Protein AF-A0A9D8U4T4-F1 (afdb_monomer_lite)

pLDDT: mean 85.14, std 16.94, range [37.44, 98.75]

Secondary structure (DSSP, 8-state):
--------------------------BPPPEEETTTEEEEEEE------SS-TTTT-SSS--EEEEEEEEEE-TT-EEE-SS--TT--B-EEEETTEEPPB-PPPPEEEEETTEEEEEEESEEEEEEEEE---EEEEEEEEEEEESSSEEEEEEEEEEEE------SS---HHHHHHHTTSPB-S--S--SEEEEEEEEESSTTS-EEEEEEEESSPP-S-EEEEE--TTEEE---EEEE-TTSSEEEEEEEEEESSTT---TT-EEEEEEE-SSS-EEEEEEEPPP-

Sequence (288 aa):
MRHFVQSIFVAAALFLPSAGSSAQESQTAWQDHQGMLETRIIAASSNVSAGFPGQLGEADQGAMLLAWEATLKDGWKTYWRSPGEAGLPVRVFLDGEQLDILYPFPERFELFGLETYGYSKQVTIPFEVPSKAGRYTFNADFMVCKDICVPFNAAYDISVDPELSGTIVTDTRIKNALDTVPQRFEAGNVDLTVTSVSFAGKPGHQNLIVEATADMPLSKSDLLAELDTTTQFHSPKMRILPDGRSVRYVLPVMSTQKNLDLAGKRVRLTLADGRGNAIDRFFDLPSR

Structure (mmCIF, N/CA/C/O backbone):
data_AF-A0A9D8U4T4-F1
#
_entry.id   AF-A0A9D8U4T4-F1
#
loop_
_atom_site.group_PDB
_atom_site.id
_atom_site.type_symbol
_atom_site.label_atom_id
_atom_site.label_alt_id
_atom_site.label_comp_id
_atom_site.label_asym_id
_atom_site.label_entity_id
_atom_site.label_seq_id
_atom_site.pdbx_PDB_ins_code
_atom_site.Cartn_x
_atom_site.Cartn_y
_atom_site.Cartn_z
_atom_site.occupancy
_atom_site.B_iso_or_equiv
_atom_site.auth_seq_id
_atom_site.auth_comp_id
_atom_site.auth_asym_id
_atom_site.auth_atom_id
_atom_site.pdbx_PDB_model_num
ATOM 1 N N . MET A 1 1 ? 17.570 -19.008 -90.577 1.00 45.66 1 MET A N 1
ATOM 2 C CA . MET A 1 1 ? 18.329 -18.131 -89.659 1.00 45.66 1 MET A CA 1
ATOM 3 C C . MET A 1 1 ? 17.558 -16.837 -89.452 1.00 45.66 1 MET A C 1
ATOM 5 O O . MET A 1 1 ? 17.577 -15.974 -90.316 1.00 45.66 1 MET A O 1
ATOM 9 N N . ARG A 1 2 ? 16.821 -16.724 -88.347 1.00 41.88 2 ARG A N 1
ATOM 10 C CA . ARG A 1 2 ? 16.270 -15.455 -87.859 1.00 41.88 2 ARG A CA 1
ATOM 11 C C . ARG A 1 2 ? 16.165 -15.596 -86.345 1.00 41.88 2 ARG A C 1
ATOM 13 O O . ARG A 1 2 ? 15.399 -16.416 -85.854 1.00 41.88 2 ARG A O 1
ATOM 20 N N . HIS A 1 3 ? 17.076 -14.920 -85.657 1.00 39.16 3 HIS A N 1
ATOM 21 C CA . HIS A 1 3 ? 17.313 -15.041 -84.226 1.00 39.16 3 HIS A CA 1
ATOM 22 C C . HIS A 1 3 ? 16.165 -14.411 -83.432 1.00 39.16 3 HIS A C 1
ATOM 24 O O . HIS A 1 3 ? 15.767 -13.278 -83.697 1.00 39.16 3 HIS A O 1
ATOM 30 N N . PHE A 1 4 ? 15.649 -15.167 -82.466 1.00 45.75 4 PHE A N 1
ATOM 31 C CA . PHE A 1 4 ? 14.727 -14.719 -81.428 1.00 45.75 4 PHE A CA 1
ATOM 32 C C . PHE A 1 4 ? 15.578 -14.053 -80.336 1.00 45.75 4 PHE A C 1
ATOM 34 O O . PHE A 1 4 ? 16.383 -14.730 -79.698 1.00 45.75 4 PHE A O 1
ATOM 41 N N . VAL A 1 5 ? 15.468 -12.736 -80.155 1.00 45.47 5 VAL A N 1
ATOM 42 C CA . VAL A 1 5 ? 16.101 -12.034 -79.027 1.00 45.47 5 VAL A CA 1
ATOM 43 C C . VAL A 1 5 ? 15.028 -11.845 -77.966 1.00 45.47 5 VAL A C 1
ATOM 45 O O . VAL A 1 5 ? 14.121 -11.032 -78.116 1.00 45.47 5 VAL A O 1
ATOM 48 N N . GLN A 1 6 ? 15.099 -12.665 -76.923 1.00 43.41 6 GLN A N 1
ATOM 49 C CA . GLN A 1 6 ? 14.207 -12.619 -75.775 1.00 43.41 6 GLN A CA 1
ATOM 50 C C . GLN A 1 6 ? 14.835 -11.670 -74.748 1.00 43.41 6 GLN A C 1
ATOM 52 O O . GLN A 1 6 ? 15.816 -12.012 -74.091 1.00 43.41 6 GLN A O 1
ATOM 57 N N . SER A 1 7 ? 14.324 -10.442 -74.666 1.00 44.84 7 SER A N 1
ATOM 58 C CA . SER A 1 7 ? 14.779 -9.448 -73.691 1.00 44.84 7 SER A CA 1
ATOM 59 C C . SER A 1 7 ? 14.373 -9.880 -72.282 1.00 44.84 7 SER A C 1
ATOM 61 O O . SER A 1 7 ? 13.196 -9.849 -71.928 1.00 44.84 7 SER A O 1
ATOM 63 N N . ILE A 1 8 ? 15.351 -10.291 -71.478 1.00 46.50 8 ILE A N 1
ATOM 64 C CA . ILE A 1 8 ? 15.191 -10.558 -70.047 1.00 46.50 8 ILE A CA 1
ATOM 65 C C . ILE A 1 8 ? 15.215 -9.208 -69.321 1.00 46.50 8 ILE A C 1
ATOM 67 O O . ILE A 1 8 ? 16.258 -8.562 -69.236 1.00 46.50 8 ILE A O 1
ATOM 71 N N . PHE A 1 9 ? 14.068 -8.771 -68.800 1.00 43.75 9 PHE A N 1
ATOM 72 C CA . PHE A 1 9 ? 14.000 -7.671 -67.838 1.00 43.75 9 PHE A CA 1
ATOM 73 C C . PHE A 1 9 ? 14.384 -8.208 -66.454 1.00 43.75 9 PHE A C 1
ATOM 75 O O . PHE A 1 9 ? 13.610 -8.921 -65.819 1.00 43.75 9 PHE A O 1
ATOM 82 N N . VAL A 1 10 ? 15.586 -7.873 -65.980 1.00 45.72 10 VAL A N 1
ATOM 83 C CA . VAL A 1 10 ? 15.976 -8.072 -64.579 1.00 45.72 10 VAL A CA 1
ATOM 84 C C . VAL A 1 10 ? 15.385 -6.916 -63.774 1.00 45.72 10 VAL A C 1
ATOM 86 O O . VAL A 1 10 ? 15.881 -5.793 -63.831 1.00 45.72 10 VAL A O 1
ATOM 89 N N . ALA A 1 11 ? 14.297 -7.174 -63.050 1.00 47.91 11 ALA A N 1
ATOM 90 C CA . ALA A 1 11 ? 13.768 -6.235 -62.070 1.00 47.91 11 ALA A CA 1
ATOM 91 C C . ALA A 1 11 ? 14.691 -6.238 -60.842 1.00 47.91 11 ALA A C 1
ATOM 93 O O . ALA A 1 11 ? 14.682 -7.176 -60.047 1.00 47.91 11 ALA A O 1
ATOM 94 N N . ALA A 1 12 ? 15.519 -5.202 -60.703 1.00 47.12 12 ALA A N 1
ATOM 95 C CA . ALA A 1 12 ? 16.285 -4.965 -59.488 1.00 47.12 12 ALA A CA 1
ATOM 96 C C . ALA A 1 12 ? 15.312 -4.569 -58.365 1.00 47.12 12 ALA A C 1
ATOM 98 O O . ALA A 1 12 ? 14.818 -3.442 -58.326 1.00 47.12 12 ALA A O 1
ATOM 99 N N . ALA A 1 13 ? 15.003 -5.510 -57.472 1.00 51.34 13 ALA A N 1
ATOM 100 C CA . ALA A 1 13 ? 14.276 -5.225 -56.245 1.00 51.34 13 ALA A CA 1
ATOM 101 C C . ALA A 1 13 ? 15.175 -4.373 -55.338 1.00 51.34 13 ALA A C 1
ATOM 103 O O . ALA A 1 13 ? 16.093 -4.877 -54.692 1.00 51.34 13 ALA A O 1
ATOM 104 N N . LEU A 1 14 ? 14.934 -3.062 -55.331 1.00 47.69 14 LEU A N 1
ATOM 105 C CA . LEU A 1 14 ? 15.498 -2.144 -54.350 1.00 47.69 14 LEU A CA 1
ATOM 106 C C . LEU A 1 14 ? 14.928 -2.522 -52.978 1.00 47.69 14 LEU A C 1
ATOM 108 O O . LEU A 1 14 ? 13.808 -2.149 -52.636 1.00 47.69 14 LEU A O 1
ATOM 112 N N . PHE A 1 15 ? 15.698 -3.283 -52.201 1.00 49.69 15 PHE A N 1
ATOM 113 C CA . PHE A 1 15 ? 15.485 -3.402 -50.764 1.00 49.69 15 PHE A CA 1
ATOM 114 C C . PHE A 1 15 ? 15.759 -2.032 -50.146 1.00 49.69 15 PHE A C 1
ATOM 116 O O . PHE A 1 15 ? 16.901 -1.674 -49.866 1.00 49.69 15 PHE A O 1
ATOM 123 N N . LEU A 1 16 ? 14.701 -1.240 -49.978 1.00 47.66 16 LEU A N 1
ATOM 124 C CA . LEU A 1 16 ? 14.725 -0.103 -49.072 1.00 47.66 16 LEU A CA 1
ATOM 125 C C . LEU A 1 16 ? 14.909 -0.678 -47.663 1.00 47.66 16 LEU A C 1
ATOM 127 O O . LEU A 1 16 ? 14.044 -1.442 -47.226 1.00 47.66 16 LEU A O 1
ATOM 131 N N . PRO A 1 17 ? 16.005 -0.368 -46.947 1.00 43.44 17 PRO A N 1
ATOM 132 C CA . PRO A 1 17 ? 16.058 -0.661 -45.530 1.00 43.44 17 PRO A CA 1
ATOM 133 C C . PRO A 1 17 ? 14.908 0.120 -44.902 1.00 43.44 17 PRO A C 1
ATOM 135 O O . PRO A 1 17 ? 14.879 1.350 -44.940 1.00 43.44 17 PRO A O 1
ATOM 138 N N . SER A 1 18 ? 13.915 -0.600 -44.388 1.00 47.75 18 SER A N 1
ATOM 139 C CA . SER A 1 18 ? 12.919 -0.026 -43.502 1.00 47.75 18 SER A CA 1
ATOM 140 C C . SER A 1 18 ? 13.692 0.575 -42.339 1.00 47.75 18 SER A C 1
ATOM 142 O O . SER A 1 18 ? 14.219 -0.162 -41.504 1.00 47.75 18 SER A O 1
ATOM 144 N N . ALA A 1 19 ? 13.823 1.902 -42.331 1.00 45.78 19 ALA A N 1
ATOM 145 C CA . ALA A 1 19 ? 14.236 2.638 -41.156 1.00 45.78 19 ALA A CA 1
ATOM 146 C C . ALA A 1 19 ? 13.260 2.221 -40.058 1.00 45.78 19 ALA A C 1
ATOM 148 O O . ALA A 1 19 ? 12.080 2.574 -40.100 1.00 45.78 19 ALA A O 1
ATOM 149 N N . GLY A 1 20 ? 13.726 1.360 -39.153 1.00 38.44 20 GLY A N 1
ATOM 150 C CA . GLY A 1 20 ? 12.988 1.032 -37.952 1.00 38.44 20 GLY A CA 1
ATOM 151 C C . GLY A 1 20 ? 12.716 2.356 -37.271 1.00 38.44 20 GLY A C 1
ATOM 152 O O . GLY A 1 20 ? 13.651 3.061 -36.901 1.00 38.44 20 GLY A O 1
ATOM 153 N N . SER A 1 21 ? 11.443 2.730 -37.198 1.00 37.44 21 SER A N 1
ATOM 154 C CA . SER A 1 21 ? 11.008 3.830 -36.360 1.00 37.44 21 SER A CA 1
ATOM 155 C C . SER A 1 21 ? 11.495 3.475 -34.959 1.00 37.44 21 SER A C 1
ATOM 157 O O . SER A 1 21 ? 10.951 2.560 -34.345 1.00 37.44 21 SER A O 1
ATOM 159 N N . SER A 1 22 ? 12.571 4.108 -34.491 1.00 41.03 22 SER A N 1
ATOM 160 C CA . SER A 1 22 ? 13.024 3.980 -33.113 1.00 41.03 22 SER A CA 1
ATOM 161 C C . SER A 1 22 ? 11.986 4.693 -32.260 1.00 41.03 22 SER A C 1
ATOM 163 O O . SER A 1 22 ? 12.128 5.870 -31.934 1.00 41.03 22 SER A O 1
ATOM 165 N N . ALA A 1 23 ? 10.874 4.014 -31.991 1.00 44.19 23 ALA A N 1
ATOM 166 C CA . ALA A 1 23 ? 10.000 4.403 -30.910 1.00 44.19 23 ALA A CA 1
ATOM 167 C C . ALA A 1 23 ? 10.881 4.410 -29.656 1.00 44.19 23 ALA A C 1
ATOM 169 O O . ALA A 1 23 ? 11.471 3.385 -29.320 1.00 44.19 23 ALA A O 1
ATOM 170 N N . GLN A 1 24 ? 11.043 5.583 -29.039 1.00 52.19 24 GLN A N 1
ATOM 171 C CA . GLN A 1 24 ? 11.617 5.728 -27.704 1.00 52.19 24 GLN A CA 1
ATOM 172 C C . GLN A 1 24 ? 10.937 4.691 -26.803 1.00 52.19 24 GLN A C 1
ATOM 174 O O . GLN A 1 24 ? 9.743 4.801 -26.524 1.00 52.19 24 GLN A O 1
ATOM 179 N N . GLU A 1 25 ? 11.657 3.641 -26.404 1.00 59.94 25 GLU A N 1
ATOM 180 C CA . GLU A 1 25 ? 11.115 2.622 -25.509 1.00 59.94 25 GLU A CA 1
ATOM 181 C C . GLU A 1 25 ? 11.073 3.198 -24.091 1.00 59.94 25 GLU A C 1
ATOM 183 O O . GLU A 1 25 ? 11.921 2.918 -23.252 1.00 59.94 25 GLU A O 1
ATOM 188 N N . SER A 1 26 ? 10.041 3.994 -23.797 1.00 83.12 26 SER A N 1
ATOM 189 C CA . SER A 1 26 ? 9.691 4.419 -22.436 1.00 83.12 26 SER A CA 1
ATOM 190 C C . SER A 1 26 ? 9.133 3.265 -21.590 1.00 83.12 26 SER A C 1
ATOM 192 O O . SER A 1 26 ? 8.434 3.477 -20.604 1.00 83.12 26 SER A O 1
ATOM 194 N N . GLN A 1 27 ? 9.385 2.020 -21.988 1.00 91.94 27 GLN A N 1
ATOM 195 C CA . GLN A 1 27 ? 8.957 0.818 -21.296 1.00 91.94 27 GLN A CA 1
ATOM 196 C C . GLN A 1 27 ? 9.820 -0.371 -21.705 1.00 91.94 27 GLN A C 1
ATOM 198 O O . GLN A 1 27 ? 10.255 -0.459 -22.850 1.00 91.94 27 GLN A O 1
ATOM 203 N N . THR A 1 28 ? 9.997 -1.326 -20.801 1.00 95.62 28 THR A N 1
ATOM 204 C CA . THR A 1 28 ? 10.625 -2.608 -21.128 1.00 95.62 28 THR A CA 1
ATOM 205 C C . THR A 1 28 ? 9.626 -3.558 -21.787 1.00 95.62 28 THR A C 1
ATOM 207 O O . THR A 1 28 ? 8.404 -3.391 -21.679 1.00 95.62 28 THR A O 1
ATOM 210 N N . ALA A 1 29 ? 10.139 -4.608 -22.432 1.00 96.31 29 ALA A N 1
ATOM 211 C CA . ALA A 1 29 ? 9.318 -5.755 -22.804 1.00 96.31 29 ALA A CA 1
ATOM 212 C C . ALA A 1 29 ? 8.688 -6.400 -21.556 1.00 96.31 29 ALA A C 1
ATOM 214 O O . ALA A 1 29 ? 9.229 -6.301 -20.449 1.00 96.31 29 ALA A O 1
ATOM 215 N N . TRP A 1 30 ? 7.550 -7.066 -21.751 1.00 97.94 30 TRP A N 1
ATOM 216 C CA . TRP A 1 30 ? 6.946 -7.904 -20.721 1.00 97.94 30 TRP A CA 1
ATOM 217 C C . TRP A 1 30 ? 7.840 -9.110 -20.421 1.00 97.94 30 TRP A C 1
ATOM 219 O O . TRP A 1 30 ? 8.360 -9.749 -21.337 1.00 97.94 30 TRP A O 1
ATOM 229 N N . GLN A 1 31 ? 7.991 -9.427 -19.140 1.00 98.56 31 GLN A N 1
ATOM 230 C CA . GLN A 1 31 ? 8.634 -10.640 -18.651 1.00 98.56 31 GLN A CA 1
ATOM 231 C C . GLN A 1 31 ? 7.565 -11.552 -18.050 1.00 98.56 31 GLN A C 1
ATOM 233 O O . GLN A 1 31 ? 6.855 -11.126 -17.141 1.00 98.56 31 GLN A O 1
ATOM 238 N N . ASP A 1 32 ? 7.445 -12.780 -18.557 1.00 98.50 32 ASP A N 1
ATOM 239 C CA . ASP A 1 32 ? 6.548 -13.798 -18.000 1.00 98.50 32 ASP A CA 1
ATOM 240 C C . ASP A 1 32 ? 7.200 -14.500 -16.806 1.00 98.50 32 ASP A C 1
ATOM 242 O O . ASP A 1 32 ? 8.339 -14.966 -16.878 1.00 98.50 32 ASP A O 1
ATOM 246 N N . HIS A 1 33 ? 6.443 -14.618 -15.719 1.00 98.19 33 HIS A N 1
ATOM 247 C CA . HIS A 1 33 ? 6.865 -15.292 -14.496 1.00 98.19 33 HIS A CA 1
ATOM 248 C C . HIS A 1 33 ? 6.070 -16.581 -14.336 1.00 98.19 33 HIS A C 1
ATOM 250 O O . HIS A 1 33 ? 5.120 -16.669 -13.553 1.00 98.19 33 HIS A O 1
ATOM 256 N N . GLN A 1 34 ? 6.46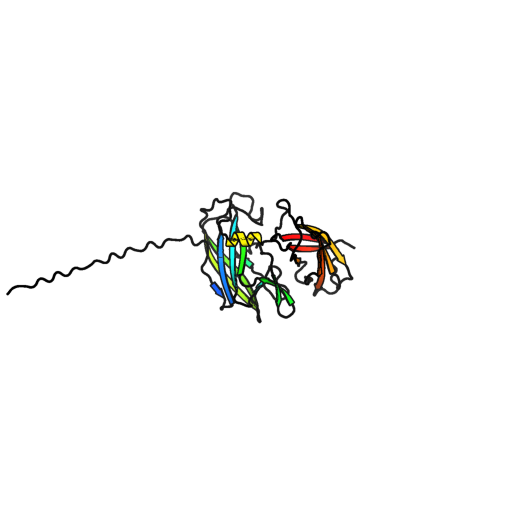3 -17.585 -15.124 1.00 97.38 34 GLN A N 1
ATOM 257 C CA . GLN A 1 34 ? 5.910 -18.944 -15.101 1.00 97.38 34 GLN A CA 1
ATOM 258 C C . GLN A 1 34 ? 4.389 -18.986 -15.338 1.00 97.38 34 GLN A C 1
ATOM 260 O O . GLN A 1 34 ? 3.673 -19.788 -14.734 1.00 97.38 34 GLN A O 1
ATOM 265 N N . GLY A 1 35 ? 3.872 -18.098 -16.189 1.00 96.94 35 GLY A N 1
ATOM 266 C CA . GLY A 1 35 ? 2.446 -17.988 -16.484 1.00 96.94 35 GLY A CA 1
ATOM 267 C C . GLY A 1 35 ? 1.572 -17.526 -15.313 1.00 96.94 35 GLY A C 1
ATOM 268 O O . GLY A 1 35 ? 0.352 -17.650 -15.405 1.00 96.94 35 GLY A O 1
ATOM 269 N N . MET A 1 36 ? 2.143 -17.021 -14.212 1.00 98.19 36 MET A N 1
ATOM 270 C CA . MET A 1 36 ? 1.383 -16.513 -13.056 1.00 98.19 36 MET A CA 1
ATOM 271 C C . MET A 1 36 ? 1.049 -15.026 -13.217 1.00 98.19 36 MET A C 1
ATOM 273 O O . MET A 1 36 ? -0.062 -14.583 -12.914 1.00 98.19 36 MET A O 1
ATOM 277 N N . LEU A 1 37 ? 2.017 -14.268 -13.725 1.00 98.50 37 LEU A N 1
ATOM 278 C CA . LEU A 1 37 ? 1.919 -12.855 -14.055 1.00 98.50 37 LEU A CA 1
ATOM 279 C C . LEU A 1 37 ? 2.972 -12.477 -15.095 1.00 98.50 37 LEU A C 1
ATOM 281 O O . LEU A 1 37 ? 3.988 -13.156 -15.238 1.00 98.50 37 LEU A O 1
ATOM 285 N N . GLU A 1 38 ? 2.750 -11.343 -15.740 1.00 98.75 38 GLU A N 1
ATOM 286 C CA . GLU A 1 38 ? 3.716 -10.676 -16.601 1.00 98.75 38 GLU A CA 1
ATOM 287 C C . GLU A 1 38 ? 4.043 -9.306 -16.005 1.00 98.75 38 GLU A C 1
ATOM 289 O O . GLU A 1 38 ? 3.143 -8.624 -15.506 1.00 98.75 38 GLU A O 1
ATOM 294 N N . THR A 1 39 ? 5.311 -8.895 -16.046 1.00 98.75 39 THR A N 1
ATOM 295 C CA . THR A 1 39 ? 5.765 -7.611 -15.484 1.00 98.75 39 THR A CA 1
ATOM 296 C C . THR A 1 39 ? 6.630 -6.810 -16.452 1.00 98.75 39 THR A C 1
ATOM 298 O O . THR A 1 39 ? 7.261 -7.369 -17.350 1.00 98.75 39 THR A O 1
ATOM 301 N N . ARG A 1 40 ? 6.696 -5.492 -16.260 1.00 98.25 40 ARG A N 1
ATOM 302 C CA . ARG A 1 40 ? 7.637 -4.600 -16.952 1.00 98.25 40 ARG A CA 1
ATOM 303 C C . ARG A 1 40 ? 7.864 -3.314 -16.165 1.00 98.25 40 ARG A C 1
ATOM 305 O O . ARG A 1 40 ? 7.100 -3.000 -15.253 1.00 98.25 40 ARG A O 1
ATOM 312 N N . ILE A 1 41 ? 8.871 -2.543 -16.565 1.00 97.19 41 ILE A N 1
ATOM 313 C CA . ILE A 1 41 ? 9.015 -1.147 -16.141 1.00 97.19 41 ILE A CA 1
ATOM 314 C C . ILE A 1 41 ? 8.461 -0.235 -17.231 1.00 97.19 41 ILE A C 1
ATOM 316 O O . ILE A 1 41 ? 8.709 -0.460 -18.414 1.00 97.19 41 ILE A O 1
ATOM 320 N N . ILE A 1 42 ? 7.715 0.789 -16.827 1.00 94.25 42 ILE A N 1
ATOM 321 C CA . ILE A 1 42 ? 7.252 1.886 -17.683 1.00 94.25 42 ILE A CA 1
ATOM 322 C C . ILE A 1 42 ? 7.774 3.211 -17.117 1.00 94.25 42 ILE A C 1
ATOM 324 O O . ILE A 1 42 ? 7.905 3.349 -15.903 1.00 94.25 42 ILE A O 1
ATOM 328 N N . ALA A 1 43 ? 8.080 4.176 -17.975 1.00 90.69 43 ALA A N 1
ATOM 329 C CA . ALA A 1 43 ? 8.592 5.492 -17.618 1.00 90.69 43 ALA A CA 1
ATOM 330 C C . ALA A 1 43 ? 7.661 6.586 -18.149 1.00 90.69 43 ALA A C 1
ATOM 332 O O . ALA A 1 43 ? 7.212 6.537 -19.296 1.00 90.69 43 ALA A O 1
ATOM 333 N N . ALA A 1 44 ? 7.386 7.583 -17.310 1.00 85.62 44 ALA A N 1
ATOM 334 C CA . ALA A 1 44 ? 6.690 8.799 -17.691 1.00 85.62 44 ALA A CA 1
ATOM 335 C C . ALA A 1 44 ? 7.676 9.948 -17.884 1.00 85.62 44 ALA A C 1
ATOM 337 O O . ALA A 1 44 ? 8.681 10.087 -17.189 1.00 85.62 44 ALA A O 1
ATOM 338 N N . SER A 1 45 ? 7.302 10.840 -18.788 1.00 71.44 45 SER A N 1
ATOM 339 C CA . SER A 1 45 ? 7.911 12.150 -18.929 1.00 71.44 45 SER A CA 1
ATOM 340 C C . SER A 1 45 ? 7.458 13.064 -17.802 1.00 71.44 45 SER A C 1
ATOM 342 O O . SER A 1 45 ? 6.326 13.537 -17.832 1.00 71.44 45 SER A O 1
ATOM 344 N N . SER A 1 46 ? 8.303 13.331 -16.811 1.00 68.75 46 SER A N 1
ATOM 345 C CA . SER A 1 46 ? 8.011 14.342 -15.793 1.00 68.75 46 SER A CA 1
ATOM 346 C C . SER A 1 46 ? 9.279 14.805 -15.094 1.00 68.75 46 SER A C 1
ATOM 348 O O . SER A 1 46 ? 10.163 13.992 -14.860 1.00 68.75 46 SER A O 1
ATOM 350 N N . ASN A 1 47 ? 9.295 16.068 -14.668 1.00 65.94 47 ASN A N 1
ATOM 351 C CA . ASN A 1 47 ? 10.209 16.581 -13.638 1.00 65.94 47 ASN A CA 1
ATOM 352 C C . ASN A 1 47 ? 9.484 16.818 -12.296 1.00 65.94 47 ASN A C 1
ATOM 354 O O . ASN A 1 47 ? 9.875 17.682 -11.512 1.00 65.94 47 ASN A O 1
ATOM 358 N N . VAL A 1 48 ? 8.382 16.102 -12.057 1.00 67.25 48 VAL A N 1
ATOM 359 C CA . VAL A 1 48 ? 7.499 16.292 -10.899 1.00 67.25 48 VAL A CA 1
ATOM 360 C C . VAL A 1 48 ? 7.733 15.176 -9.893 1.00 67.25 48 VAL A C 1
ATOM 362 O O . VAL A 1 48 ? 7.599 14.006 -10.236 1.00 67.25 48 VAL A O 1
ATOM 365 N N . SER A 1 49 ? 8.015 15.545 -8.643 1.00 72.12 49 SER A N 1
ATOM 366 C CA . SER A 1 49 ? 7.891 14.616 -7.519 1.00 72.12 49 SER A CA 1
ATOM 367 C C . SER A 1 49 ? 6.419 14.528 -7.115 1.00 72.12 49 SER A C 1
ATOM 369 O O . SER A 1 49 ? 5.776 15.552 -6.871 1.00 72.12 49 SER A O 1
ATOM 371 N N . ALA A 1 50 ? 5.870 13.317 -7.097 1.00 68.69 50 ALA A N 1
ATOM 372 C CA . ALA A 1 50 ? 4.465 13.028 -6.827 1.00 68.69 50 ALA A CA 1
ATOM 373 C C . ALA A 1 50 ? 4.222 12.478 -5.414 1.00 68.69 50 ALA A C 1
ATOM 375 O O . ALA A 1 50 ? 3.074 12.402 -4.977 1.00 68.69 50 ALA A O 1
ATOM 376 N N . GLY A 1 51 ? 5.268 12.112 -4.672 1.00 63.16 51 GLY A N 1
ATOM 377 C CA . GLY A 1 51 ? 5.078 11.637 -3.300 1.00 63.16 51 GLY A CA 1
ATOM 378 C C . GLY A 1 51 ? 6.316 11.588 -2.419 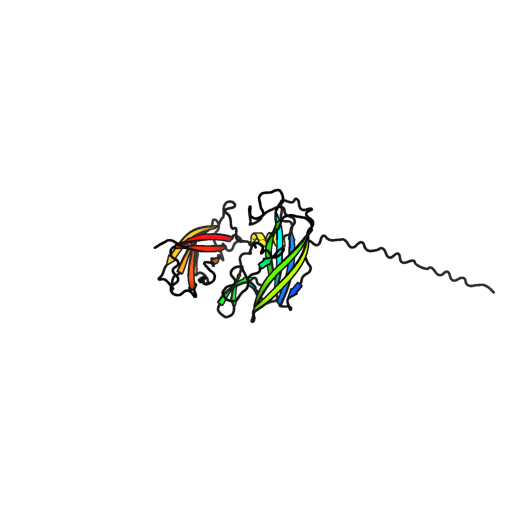1.00 63.16 51 GLY A C 1
ATOM 379 O O . GLY A 1 51 ? 6.208 11.097 -1.293 1.00 63.16 51 GLY A O 1
ATOM 380 N N . PHE A 1 52 ? 7.449 12.128 -2.879 1.00 64.94 52 PHE A N 1
ATOM 381 C CA . PHE A 1 52 ? 8.688 12.206 -2.103 1.00 64.94 52 PHE A CA 1
ATOM 382 C C . PHE A 1 52 ? 9.343 13.600 -2.149 1.00 64.94 52 PHE A C 1
ATOM 384 O O . PHE A 1 52 ? 10.516 13.716 -2.523 1.00 64.94 52 PHE A O 1
ATOM 391 N N . PRO A 1 53 ? 8.632 14.684 -1.761 1.00 60.25 53 PRO A N 1
ATOM 392 C CA . PRO A 1 53 ? 9.201 16.027 -1.802 1.00 60.25 53 PRO A CA 1
ATOM 393 C C . PRO A 1 53 ? 10.509 16.090 -1.001 1.00 60.25 53 PRO A C 1
ATOM 395 O O . PRO A 1 53 ? 10.536 15.743 0.179 1.00 60.25 53 PRO A O 1
ATOM 398 N N . GLY A 1 54 ? 11.595 16.520 -1.646 1.00 54.84 54 GLY A N 1
ATOM 399 C CA . GLY A 1 54 ? 12.903 16.715 -1.010 1.00 54.84 54 GLY A CA 1
ATOM 400 C C . GLY A 1 54 ? 13.731 15.448 -0.755 1.00 54.84 54 GLY A C 1
ATOM 401 O O . GLY A 1 54 ? 14.868 15.571 -0.309 1.00 54.84 54 GLY A O 1
ATOM 402 N N . GLN A 1 55 ? 13.230 14.243 -1.058 1.00 53.72 55 GLN A N 1
ATOM 403 C CA . GLN A 1 55 ? 13.974 13.000 -0.802 1.00 53.72 55 GLN A CA 1
ATOM 404 C C . GLN A 1 55 ? 15.077 12.724 -1.835 1.00 53.72 55 GLN A C 1
ATOM 406 O O . GLN A 1 55 ? 16.097 12.126 -1.508 1.00 53.72 55 GLN A O 1
ATOM 411 N N . LEU A 1 56 ? 14.906 13.217 -3.064 1.00 54.81 56 LEU A N 1
ATOM 412 C CA . LEU A 1 56 ? 15.905 13.124 -4.135 1.00 54.81 56 LEU A CA 1
ATOM 413 C C . LEU A 1 56 ? 16.907 14.302 -4.138 1.00 54.81 56 LEU A C 1
ATOM 415 O O . LEU A 1 56 ? 17.680 14.449 -5.080 1.00 54.81 56 LEU A O 1
ATOM 419 N N . GLY A 1 57 ? 16.937 15.097 -3.057 1.00 42.12 57 GLY A N 1
ATOM 420 C CA . GLY A 1 57 ? 17.851 16.226 -2.856 1.00 42.12 57 GLY A CA 1
ATOM 421 C C . GLY A 1 57 ? 17.361 17.548 -3.461 1.00 42.12 57 GLY A C 1
ATOM 422 O O . GLY A 1 57 ? 16.828 17.600 -4.565 1.00 42.12 57 GLY A O 1
ATOM 423 N N . GLU A 1 58 ? 17.558 18.649 -2.734 1.00 44.72 58 GLU A N 1
ATOM 424 C CA . GLU A 1 58 ? 17.449 20.014 -3.267 1.00 44.72 58 GLU A CA 1
ATOM 425 C C . GLU A 1 58 ? 18.675 20.323 -4.146 1.00 44.72 58 GLU A C 1
ATOM 427 O O . GLU A 1 58 ? 19.654 20.871 -3.649 1.00 44.72 58 GLU A O 1
ATOM 432 N N . ALA A 1 59 ? 18.673 19.964 -5.434 1.00 42.41 59 ALA A N 1
ATOM 433 C CA . ALA A 1 59 ? 19.619 20.535 -6.407 1.00 42.41 59 ALA A CA 1
ATOM 434 C C . ALA A 1 59 ? 19.229 20.214 -7.862 1.00 42.41 59 ALA A C 1
ATOM 436 O O . ALA A 1 59 ? 19.527 19.128 -8.343 1.00 42.41 59 ALA A O 1
ATOM 437 N N . ASP A 1 60 ? 18.629 21.180 -8.568 1.00 49.88 60 ASP A N 1
ATOM 438 C CA . ASP A 1 60 ? 18.610 21.363 -10.040 1.00 49.88 60 ASP A CA 1
ATOM 439 C C . ASP A 1 60 ? 18.145 20.226 -10.986 1.00 49.88 60 ASP A C 1
ATOM 441 O O . ASP A 1 60 ? 17.902 20.492 -12.163 1.00 49.88 60 ASP A O 1
ATOM 445 N N . GLN A 1 61 ? 17.979 18.983 -10.533 1.00 59.25 61 GLN A N 1
ATOM 446 C CA . GLN A 1 61 ? 17.630 17.824 -11.357 1.00 59.25 61 GLN A CA 1
ATOM 447 C C . GLN A 1 61 ? 16.287 17.289 -10.867 1.00 59.25 61 GLN A C 1
ATOM 449 O O . GLN A 1 61 ? 16.189 16.786 -9.754 1.00 59.25 61 GLN A O 1
ATOM 454 N N . GLY A 1 62 ? 15.224 17.471 -11.653 1.00 70.06 62 GLY A N 1
ATOM 455 C CA . GLY A 1 62 ? 13.872 17.042 -11.278 1.00 70.06 62 GLY A CA 1
ATOM 456 C C . GLY A 1 62 ? 13.766 15.541 -10.967 1.00 70.06 62 GLY A C 1
ATOM 457 O O . GLY A 1 62 ? 14.717 14.775 -11.122 1.00 70.06 62 GLY A O 1
ATOM 458 N N . ALA A 1 63 ? 12.580 15.096 -10.560 1.00 80.00 63 ALA A N 1
ATOM 459 C CA . ALA A 1 63 ? 12.285 13.676 -10.376 1.00 80.00 63 ALA A CA 1
ATOM 460 C C . ALA A 1 63 ? 11.584 13.112 -11.613 1.00 80.00 63 ALA A C 1
ATOM 462 O O . ALA A 1 63 ? 10.644 13.725 -12.122 1.00 80.00 63 ALA A O 1
ATOM 463 N N . MET A 1 64 ? 12.019 11.935 -12.059 1.00 84.56 64 MET A N 1
ATOM 464 C CA . MET A 1 64 ? 11.368 11.174 -13.117 1.00 84.56 64 MET A CA 1
ATOM 465 C C . MET A 1 64 ? 10.528 10.054 -12.516 1.00 84.56 64 MET A C 1
ATOM 467 O O . MET A 1 64 ? 10.997 9.307 -11.656 1.00 84.56 64 MET A O 1
ATOM 471 N N . LEU A 1 65 ? 9.289 9.930 -12.992 1.00 88.81 65 LEU A N 1
ATOM 472 C CA . LEU A 1 65 ? 8.361 8.899 -12.549 1.00 88.81 65 LEU A CA 1
ATOM 473 C C . LEU A 1 65 ? 8.471 7.661 -13.432 1.00 88.81 65 LEU A C 1
ATOM 475 O O . LEU A 1 65 ? 8.319 7.728 -14.652 1.00 88.81 65 LEU A O 1
ATOM 479 N N . LEU A 1 66 ? 8.673 6.517 -12.795 1.00 93.56 66 LEU A N 1
ATOM 480 C CA . LEU A 1 66 ? 8.563 5.204 -13.412 1.00 93.56 66 LEU A CA 1
ATOM 481 C C . LEU A 1 66 ? 7.548 4.379 -12.632 1.00 93.56 66 LEU A C 1
ATOM 483 O O . LEU A 1 66 ? 7.096 4.772 -11.557 1.00 93.56 66 LEU A O 1
ATOM 487 N N . ALA A 1 67 ? 7.177 3.224 -13.167 1.00 96.38 67 ALA A N 1
ATOM 488 C CA . ALA A 1 67 ? 6.379 2.264 -12.435 1.00 96.38 67 ALA A CA 1
ATOM 489 C C . ALA A 1 67 ? 6.743 0.828 -12.783 1.00 96.38 67 ALA A C 1
ATOM 491 O O . ALA A 1 67 ? 7.080 0.508 -13.925 1.00 96.38 67 ALA A O 1
ATOM 492 N N . TRP A 1 68 ? 6.601 -0.038 -11.784 1.00 98.44 68 TRP A N 1
ATOM 493 C CA . TRP A 1 68 ? 6.526 -1.477 -11.977 1.00 98.44 68 TRP A CA 1
ATOM 494 C C . TRP A 1 68 ? 5.082 -1.826 -12.331 1.00 98.44 68 TRP A C 1
ATOM 496 O O . TRP A 1 68 ? 4.173 -1.631 -11.523 1.00 98.44 68 TRP A O 1
ATOM 506 N N . GLU A 1 69 ? 4.862 -2.274 -13.563 1.00 98.56 69 GLU A N 1
ATOM 507 C CA . GLU A 1 69 ? 3.550 -2.685 -14.055 1.00 98.56 69 GLU A CA 1
ATOM 508 C C . GLU A 1 69 ? 3.474 -4.209 -14.074 1.00 98.56 69 GLU A C 1
ATOM 510 O O . GLU A 1 69 ? 4.380 -4.874 -14.578 1.00 98.56 69 GLU A O 1
ATOM 515 N N . ALA A 1 70 ? 2.378 -4.755 -13.556 1.00 98.69 70 ALA A N 1
ATOM 516 C CA . ALA A 1 70 ? 2.115 -6.183 -13.529 1.00 98.69 70 ALA A CA 1
ATOM 517 C C . ALA A 1 70 ? 0.700 -6.501 -14.006 1.00 98.69 70 ALA A C 1
ATOM 519 O O . ALA A 1 70 ? -0.259 -5.830 -13.625 1.00 98.69 70 ALA A O 1
ATOM 520 N N . THR A 1 71 ? 0.569 -7.574 -14.784 1.00 98.62 71 THR A N 1
ATOM 521 C CA . THR A 1 71 ? -0.712 -8.200 -15.130 1.00 98.62 71 THR A CA 1
ATOM 522 C C . THR A 1 71 ? -0.720 -9.631 -14.611 1.00 98.62 71 THR A C 1
ATOM 524 O O . THR A 1 71 ? 0.174 -10.415 -14.909 1.00 98.62 71 THR A O 1
ATOM 527 N N . LEU A 1 72 ? -1.699 -9.971 -13.779 1.00 98.50 72 LEU A N 1
ATOM 528 C CA . LEU A 1 72 ? -1.777 -11.238 -13.059 1.00 98.50 72 LEU A CA 1
ATOM 529 C C . LEU A 1 72 ? -2.857 -12.121 -13.682 1.00 98.50 72 LEU A C 1
ATOM 531 O O . LEU A 1 72 ? -3.955 -11.643 -13.979 1.00 98.50 72 LEU A O 1
ATOM 535 N N . LYS A 1 73 ? -2.580 -13.420 -13.840 1.00 98.31 73 LYS A N 1
ATOM 536 C CA . LYS A 1 73 ? -3.609 -14.382 -14.258 1.00 98.31 73 LYS A CA 1
ATOM 537 C C . LYS A 1 73 ? -4.669 -14.558 -13.168 1.00 98.31 73 LYS A C 1
ATOM 539 O O . LYS A 1 73 ? -4.428 -14.328 -11.983 1.00 98.31 73 LYS A O 1
ATOM 544 N N . ASP A 1 74 ? -5.843 -15.039 -13.568 1.00 96.75 74 ASP A N 1
ATOM 545 C CA . ASP A 1 74 ? -6.989 -15.196 -12.674 1.00 96.75 74 ASP A CA 1
ATOM 546 C C . ASP A 1 74 ? -6.670 -16.008 -11.405 1.00 96.75 74 ASP A C 1
ATOM 548 O O . ASP A 1 74 ? -6.158 -17.133 -11.432 1.00 96.75 74 ASP A O 1
ATOM 552 N N . GLY A 1 75 ? -7.022 -15.419 -10.261 1.00 95.12 75 GLY A N 1
ATOM 553 C CA . GLY A 1 75 ? -6.827 -15.987 -8.927 1.00 95.12 75 GLY A CA 1
ATOM 554 C C . GLY A 1 75 ? -5.481 -15.653 -8.279 1.00 95.12 75 GLY A C 1
ATOM 555 O O . GLY A 1 75 ? -5.417 -15.660 -7.045 1.00 95.12 75 GLY A O 1
ATOM 556 N N . TRP A 1 76 ? -4.455 -15.313 -9.067 1.00 97.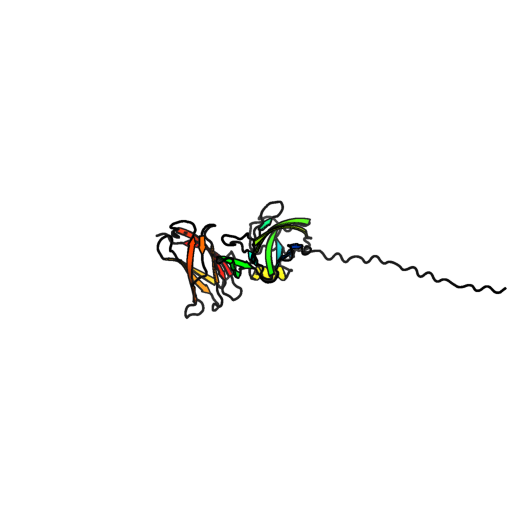06 76 TRP A N 1
ATOM 557 C CA . TRP A 1 76 ? -3.146 -14.898 -8.562 1.00 97.06 76 TRP A CA 1
ATOM 558 C C . TRP A 1 76 ? -3.161 -13.464 -8.039 1.00 97.06 76 TRP A C 1
ATOM 560 O O . TRP A 1 76 ? -3.885 -12.600 -8.539 1.00 97.06 76 TRP A O 1
ATOM 570 N N . LYS A 1 77 ? -2.358 -13.231 -7.001 1.00 96.56 77 LYS A N 1
ATOM 571 C CA . LYS A 1 77 ? -2.259 -11.956 -6.289 1.00 96.56 77 LYS A CA 1
ATOM 572 C C . LYS A 1 77 ? -0.805 -11.626 -6.003 1.00 96.56 77 LYS A C 1
ATOM 574 O O . LYS A 1 77 ? -0.037 -12.530 -5.699 1.00 96.56 77 LYS A O 1
ATOM 579 N N . THR A 1 78 ? -0.451 -10.349 -6.050 1.00 97.06 78 THR A N 1
ATOM 580 C CA . THR A 1 78 ? 0.821 -9.832 -5.518 1.00 97.06 78 THR A CA 1
ATOM 581 C C . THR A 1 78 ? 0.535 -8.930 -4.324 1.00 97.06 78 THR A C 1
ATOM 583 O O . THR A 1 78 ? -0.615 -8.551 -4.099 1.00 97.06 78 THR A O 1
ATOM 586 N N . TYR A 1 79 ? 1.551 -8.606 -3.534 1.00 95.81 79 TYR A N 1
ATOM 587 C CA . TYR A 1 79 ? 1.351 -8.017 -2.216 1.00 95.81 79 TYR A CA 1
ATOM 588 C C . TYR A 1 79 ? 1.538 -6.502 -2.165 1.00 95.81 79 TYR A C 1
ATOM 590 O O . TYR A 1 79 ? 2.371 -5.910 -2.856 1.00 95.81 79 TYR A O 1
ATOM 598 N N . TRP A 1 80 ? 0.780 -5.889 -1.261 1.00 95.88 80 TRP A N 1
ATOM 599 C CA . TRP A 1 80 ? 0.987 -4.525 -0.797 1.00 95.88 80 TRP A CA 1
ATOM 600 C C . TRP A 1 80 ? 2.171 -4.454 0.174 1.00 95.88 80 TRP A C 1
ATOM 602 O O . TRP A 1 80 ? 2.665 -5.481 0.637 1.00 95.88 80 TRP A O 1
ATOM 612 N N . ARG A 1 81 ? 2.606 -3.238 0.527 1.00 93.69 81 ARG A N 1
ATOM 613 C CA . ARG A 1 81 ? 3.782 -2.980 1.383 1.00 93.69 81 ARG A CA 1
ATOM 614 C C . ARG A 1 81 ? 3.763 -3.710 2.731 1.00 93.69 81 ARG A C 1
ATOM 616 O O . ARG A 1 81 ? 4.823 -4.074 3.233 1.00 93.69 81 ARG A O 1
ATOM 623 N N . SER A 1 82 ? 2.567 -3.923 3.280 1.00 90.88 82 SER A N 1
ATOM 624 C CA . SER A 1 82 ? 2.309 -4.751 4.456 1.00 90.88 82 SER A CA 1
ATOM 625 C C . SER A 1 82 ? 1.611 -6.034 4.010 1.00 90.88 82 SER A C 1
ATOM 627 O O . SER A 1 82 ? 0.383 -6.082 3.976 1.00 90.88 82 SER A O 1
ATOM 629 N N . PRO A 1 83 ? 2.369 -7.075 3.630 1.00 85.88 83 PRO A N 1
ATOM 630 C CA . PRO A 1 83 ? 1.822 -8.255 2.963 1.00 85.88 83 PRO A CA 1
ATOM 631 C C . PRO A 1 83 ? 1.089 -9.232 3.905 1.00 85.88 83 PRO A C 1
ATOM 633 O O . PRO A 1 83 ? 0.568 -10.255 3.457 1.00 85.88 83 PRO A O 1
ATOM 636 N N . GLY A 1 84 ? 1.063 -8.956 5.212 1.00 81.00 84 GLY A N 1
ATOM 637 C CA . GLY A 1 84 ? 0.706 -9.941 6.235 1.00 81.00 84 GLY A CA 1
ATOM 638 C C . GLY A 1 84 ? 1.862 -10.905 6.530 1.00 81.00 84 GLY A C 1
ATOM 639 O O . GLY A 1 84 ? 2.999 -10.670 6.132 1.00 81.00 84 GLY A O 1
ATOM 640 N N . GLU A 1 85 ? 1.580 -11.989 7.254 1.00 75.81 85 GLU A N 1
ATOM 641 C CA . GLU A 1 85 ? 2.609 -12.891 7.805 1.00 75.81 85 GLU A CA 1
ATOM 642 C C . GLU A 1 85 ? 3.435 -13.640 6.746 1.00 75.81 85 GLU A C 1
ATOM 644 O O . GLU A 1 85 ? 4.616 -13.900 6.956 1.00 75.81 85 GLU A O 1
ATOM 649 N N . ALA A 1 86 ? 2.821 -13.989 5.613 1.00 73.25 86 ALA A N 1
ATOM 650 C CA . ALA A 1 86 ? 3.381 -14.957 4.667 1.00 73.25 86 ALA A CA 1
ATOM 651 C C . ALA A 1 86 ? 3.808 -14.370 3.311 1.00 73.25 86 ALA A C 1
ATOM 653 O O . ALA A 1 86 ? 4.271 -15.118 2.452 1.00 73.25 86 ALA A O 1
ATOM 654 N N . GLY A 1 87 ? 3.625 -13.069 3.079 1.00 84.56 87 GLY A N 1
ATOM 655 C CA . GLY A 1 87 ? 3.901 -12.468 1.774 1.00 84.56 87 GLY A CA 1
ATOM 656 C C . GLY A 1 87 ? 5.185 -11.642 1.725 1.00 84.56 87 GLY A C 1
ATOM 657 O O . GLY A 1 87 ? 5.769 -11.280 2.745 1.00 84.56 87 GLY A O 1
ATOM 658 N N . LEU A 1 88 ? 5.603 -11.305 0.506 1.00 91.75 88 LEU A N 1
ATOM 659 C CA . LEU A 1 88 ? 6.713 -10.394 0.225 1.00 91.75 88 LEU A CA 1
ATOM 660 C C . LEU A 1 88 ? 6.178 -9.244 -0.640 1.00 91.75 88 LEU A C 1
ATOM 662 O O . LEU A 1 88 ? 5.623 -9.520 -1.709 1.00 91.75 88 LEU A O 1
ATOM 666 N N . PRO A 1 89 ? 6.322 -7.978 -0.208 1.00 95.12 89 PRO A N 1
ATOM 667 C CA . PRO A 1 89 ? 5.846 -6.844 -0.983 1.00 95.12 89 PRO A CA 1
ATOM 668 C C . PRO A 1 89 ? 6.709 -6.648 -2.230 1.00 95.12 89 PRO A C 1
ATOM 670 O O . PRO A 1 89 ? 7.854 -7.096 -2.278 1.00 95.12 89 PRO A O 1
ATOM 673 N N . VAL A 1 90 ? 6.182 -5.912 -3.206 1.00 96.75 90 VAL A N 1
ATOM 674 C CA . VAL A 1 90 ? 6.964 -5.476 -4.369 1.00 96.75 90 VAL A CA 1
ATOM 675 C C . VAL A 1 90 ? 8.021 -4.466 -3.925 1.00 96.75 90 VAL A C 1
ATOM 677 O O . VAL A 1 90 ? 7.688 -3.375 -3.481 1.00 96.75 90 VAL A O 1
ATOM 680 N N . ARG A 1 91 ? 9.301 -4.798 -4.061 1.00 97.50 91 ARG A N 1
ATOM 681 C CA . ARG A 1 91 ? 10.427 -3.890 -3.806 1.00 97.50 91 ARG A CA 1
ATOM 682 C C . ARG A 1 91 ? 11.191 -3.689 -5.095 1.00 97.50 91 ARG A C 1
ATOM 684 O O . ARG A 1 91 ? 11.428 -4.654 -5.808 1.00 97.50 91 ARG A O 1
ATOM 691 N N . VAL A 1 92 ? 11.580 -2.454 -5.374 1.00 98.00 92 VAL A N 1
ATOM 692 C CA . VAL A 1 92 ? 12.361 -2.086 -6.554 1.00 98.00 92 VAL A CA 1
ATOM 693 C C . VAL A 1 92 ? 13.681 -1.513 -6.070 1.00 98.00 92 VAL A C 1
ATOM 695 O O . VAL A 1 92 ? 13.711 -0.749 -5.108 1.00 98.00 92 VAL A O 1
ATOM 698 N N . PHE A 1 93 ? 14.760 -1.900 -6.730 1.00 97.50 93 PHE A N 1
ATOM 699 C CA . PHE A 1 93 ? 16.118 -1.512 -6.401 1.00 97.50 93 PHE A CA 1
ATOM 700 C C . PHE A 1 93 ? 16.786 -0.899 -7.625 1.00 97.50 93 PHE A C 1
ATOM 702 O O . PHE A 1 93 ? 16.650 -1.432 -8.729 1.00 97.50 93 PHE A O 1
ATOM 709 N N . LEU A 1 94 ? 17.546 0.170 -7.415 1.00 95.06 94 LEU A N 1
ATOM 710 C CA . LEU A 1 94 ? 18.435 0.775 -8.401 1.00 95.06 94 LEU A CA 1
ATOM 711 C C . LEU A 1 94 ? 19.853 0.731 -7.835 1.00 95.06 94 LEU A C 1
ATOM 713 O O . LEU A 1 94 ? 20.070 1.145 -6.704 1.00 95.06 94 LEU A O 1
ATOM 717 N N . ASP A 1 95 ? 20.798 0.166 -8.586 1.00 91.25 95 ASP A N 1
ATOM 718 C CA . ASP A 1 95 ? 22.203 0.034 -8.164 1.00 91.25 95 ASP A CA 1
ATOM 719 C C . ASP A 1 95 ? 22.396 -0.648 -6.787 1.00 91.25 95 ASP A C 1
ATOM 721 O O . ASP A 1 95 ? 23.376 -0.424 -6.081 1.00 91.25 95 ASP A O 1
ATOM 725 N N . GLY A 1 96 ? 21.457 -1.527 -6.412 1.00 91.69 96 GLY A N 1
ATOM 726 C CA . GLY A 1 96 ? 21.443 -2.247 -5.132 1.00 91.69 96 GLY A CA 1
ATOM 727 C C . GLY A 1 96 ? 20.761 -1.499 -3.981 1.00 91.69 96 GLY A C 1
ATOM 728 O O . GLY A 1 96 ? 20.528 -2.097 -2.931 1.00 91.69 96 GLY A O 1
ATOM 729 N N . GLU A 1 97 ? 20.382 -0.236 -4.174 1.00 94.06 97 GLU A N 1
ATOM 730 C CA . GLU A 1 97 ? 19.638 0.555 -3.195 1.00 94.06 97 GLU A CA 1
ATOM 731 C C . GLU A 1 97 ? 18.133 0.402 -3.413 1.00 94.06 97 GLU A C 1
ATOM 733 O O . GLU A 1 97 ? 17.638 0.511 -4.535 1.00 94.06 97 GLU A O 1
ATOM 738 N N . GLN A 1 98 ? 17.389 0.127 -2.338 1.00 94.81 98 GLN A N 1
ATOM 739 C CA . GLN A 1 98 ? 15.935 0.016 -2.418 1.00 94.81 98 GLN A CA 1
ATOM 740 C C . GLN A 1 98 ? 15.325 1.403 -2.623 1.00 94.81 98 GLN A C 1
ATOM 742 O O . GLN A 1 98 ? 15.539 2.301 -1.813 1.00 94.81 98 GLN A O 1
ATOM 747 N N . LEU A 1 99 ? 14.524 1.547 -3.673 1.00 93.62 99 LEU A N 1
ATOM 748 C CA . LEU A 1 99 ? 13.770 2.761 -3.942 1.00 93.62 99 LEU A CA 1
ATOM 749 C C . LEU A 1 99 ? 12.542 2.846 -3.041 1.00 93.62 99 LEU A C 1
ATOM 751 O O . LEU A 1 99 ? 11.924 1.835 -2.680 1.00 93.62 99 LEU A O 1
ATOM 755 N N . ASP A 1 100 ? 12.136 4.075 -2.743 1.00 90.62 100 ASP A N 1
ATOM 756 C CA . ASP A 1 100 ? 10.831 4.309 -2.160 1.00 90.62 100 ASP A CA 1
ATOM 757 C C . ASP A 1 100 ? 9.724 4.169 -3.198 1.00 90.62 100 ASP A C 1
ATOM 759 O O . ASP A 1 100 ? 9.813 4.618 -4.342 1.00 90.62 100 ASP A O 1
ATOM 763 N N . ILE A 1 101 ? 8.641 3.533 -2.760 1.00 91.88 101 ILE A N 1
ATOM 764 C CA . ILE A 1 101 ? 7.537 3.146 -3.625 1.00 91.88 101 ILE A CA 1
ATOM 765 C C . ILE A 1 101 ? 6.252 3.863 -3.212 1.00 91.88 101 ILE A C 1
ATOM 767 O O . ILE A 1 101 ? 5.878 3.945 -2.030 1.00 91.88 101 ILE A O 1
ATOM 771 N N . LEU A 1 102 ? 5.542 4.357 -4.220 1.00 93.50 102 LEU A N 1
ATOM 772 C CA . LEU A 1 102 ? 4.213 4.936 -4.118 1.00 93.50 102 LEU A CA 1
ATOM 773 C C . LEU A 1 102 ? 3.188 3.826 -4.324 1.00 93.50 102 LEU A C 1
ATOM 775 O O . LEU A 1 102 ? 2.664 3.636 -5.410 1.00 93.50 102 LEU A O 1
ATOM 779 N N . TYR A 1 103 ? 2.929 3.042 -3.280 1.00 95.81 103 TYR A N 1
ATOM 780 C CA . TYR A 1 103 ? 1.939 1.971 -3.359 1.00 95.81 103 TYR A CA 1
ATOM 781 C C . TYR A 1 103 ? 0.525 2.541 -3.552 1.00 95.81 103 TYR A C 1
ATOM 783 O O . TYR A 1 103 ? 0.083 3.300 -2.681 1.00 95.81 103 TYR A O 1
ATOM 791 N N . PRO A 1 104 ? -0.204 2.133 -4.607 1.00 95.75 104 PRO A N 1
ATOM 792 C CA . PRO A 1 104 ? -1.652 2.290 -4.665 1.00 95.75 104 PRO A CA 1
ATOM 793 C C . PRO A 1 104 ? -2.358 1.735 -3.422 1.00 95.75 104 PRO A C 1
ATOM 795 O O . PRO A 1 104 ? -1.838 0.854 -2.726 1.00 95.75 104 PRO A O 1
ATOM 798 N N . PHE A 1 105 ? -3.560 2.235 -3.139 1.00 95.00 105 PHE A N 1
ATOM 799 C CA . PHE A 1 105 ? -4.417 1.649 -2.112 1.00 95.00 105 PHE A CA 1
ATOM 800 C C . PHE A 1 105 ? -4.760 0.196 -2.505 1.00 95.00 105 PHE A C 1
ATOM 802 O O . PHE A 1 105 ? -5.193 -0.036 -3.637 1.00 95.00 105 PHE A O 1
ATOM 809 N N . PRO A 1 106 ? -4.542 -0.794 -1.623 1.00 95.50 106 PRO A N 1
ATOM 810 C CA . PRO A 1 106 ? -4.671 -2.201 -1.980 1.00 95.50 106 PRO A CA 1
ATOM 811 C C . PRO A 1 106 ? -6.105 -2.713 -1.829 1.00 95.50 106 PRO A C 1
ATOM 813 O O . PRO A 1 106 ? -6.964 -2.099 -1.198 1.00 95.50 106 PRO A O 1
ATOM 816 N N . GLU A 1 107 ? -6.332 -3.912 -2.347 1.00 93.00 107 GLU A N 1
ATOM 817 C CA . GLU A 1 107 ? -7.499 -4.729 -2.035 1.00 93.00 107 GLU A CA 1
ATOM 818 C C . GLU A 1 107 ? -7.222 -5.624 -0.813 1.00 93.00 107 GLU A C 1
ATOM 820 O O . GLU A 1 107 ? -6.081 -6.035 -0.568 1.00 93.00 107 GLU A O 1
ATOM 825 N N . ARG A 1 108 ? -8.280 -5.973 -0.070 1.00 89.88 108 ARG A N 1
ATOM 826 C CA . ARG A 1 108 ? -8.232 -7.019 0.962 1.00 89.88 108 ARG A CA 1
ATOM 827 C C . ARG A 1 108 ? -8.527 -8.379 0.354 1.00 89.88 108 ARG A C 1
ATOM 829 O O . ARG A 1 108 ? -9.507 -8.540 -0.374 1.00 89.88 108 ARG A O 1
ATOM 836 N N . PHE A 1 109 ? -7.744 -9.376 0.736 1.00 88.69 109 PHE A N 1
ATOM 837 C CA . PHE A 1 109 ? -7.981 -10.766 0.374 1.00 88.69 109 PHE A CA 1
ATOM 838 C C . PHE A 1 109 ? -7.778 -11.681 1.571 1.00 88.69 109 PHE A C 1
ATOM 840 O O . PHE A 1 109 ? -7.113 -11.323 2.535 1.00 88.69 109 PHE A O 1
ATOM 847 N N . GLU A 1 110 ? -8.306 -12.894 1.470 1.00 86.44 110 GLU A N 1
ATOM 848 C CA . GLU A 1 110 ? -7.964 -13.982 2.377 1.00 86.44 110 GLU A CA 1
ATOM 849 C C . GLU A 1 110 ? -7.069 -14.979 1.633 1.00 86.44 110 GLU A C 1
ATOM 851 O O . GLU A 1 110 ? -7.415 -15.439 0.540 1.00 86.44 110 GLU A O 1
ATOM 856 N N . LEU A 1 111 ? -5.909 -15.293 2.209 1.00 84.44 111 LEU A N 1
ATOM 857 C CA . LEU A 1 111 ? -5.006 -16.347 1.752 1.00 84.44 111 LEU A CA 1
ATOM 858 C C . LEU A 1 111 ? -4.695 -17.257 2.940 1.00 84.44 111 LEU A C 1
ATOM 860 O O . LEU A 1 111 ? -4.227 -16.792 3.973 1.00 84.44 111 LEU A O 1
ATOM 864 N N . PHE A 1 112 ? -4.971 -18.556 2.804 1.00 85.50 112 PHE A N 1
ATOM 865 C CA . PHE A 1 112 ? -4.769 -19.554 3.867 1.00 85.50 112 PHE A CA 1
ATOM 866 C C . PHE A 1 112 ? -5.464 -19.215 5.202 1.00 85.50 112 PHE A C 1
ATOM 868 O O . PHE A 1 112 ? -4.945 -19.524 6.272 1.00 85.50 112 PHE A O 1
ATOM 875 N N . GLY A 1 113 ? -6.637 -18.574 5.152 1.00 83.25 113 GLY A N 1
ATOM 876 C CA . GLY A 1 113 ? -7.366 -18.134 6.349 1.00 83.25 113 GLY A CA 1
ATOM 877 C C . GLY A 1 113 ? -6.781 -16.890 7.026 1.00 83.25 113 GLY A C 1
ATOM 878 O O . GLY A 1 113 ? -7.225 -16.525 8.113 1.00 83.25 113 GLY A O 1
ATOM 879 N N . LEU A 1 114 ? -5.788 -16.248 6.404 1.00 81.56 114 LEU A N 1
ATOM 880 C CA . LEU A 1 114 ? -5.171 -15.012 6.870 1.00 81.56 114 LEU A CA 1
ATOM 881 C C . LEU A 1 114 ? -5.599 -13.852 5.974 1.00 81.56 114 LEU A C 1
ATOM 883 O O . LEU A 1 114 ? -5.553 -13.945 4.745 1.00 81.56 114 LEU A O 1
ATOM 887 N N . GLU A 1 115 ? -5.989 -12.745 6.597 1.00 85.12 115 GLU A N 1
ATOM 888 C CA . GLU A 1 115 ? -6.255 -11.506 5.878 1.00 85.12 115 GLU A CA 1
ATOM 889 C C . GLU A 1 115 ? -4.934 -10.915 5.366 1.00 85.12 115 GLU A C 1
ATOM 891 O O . GLU A 1 115 ? -3.953 -10.792 6.099 1.00 85.12 115 GLU A O 1
ATOM 896 N N . THR A 1 116 ? -4.905 -10.563 4.087 1.00 86.44 116 THR A N 1
ATOM 897 C CA . THR A 1 116 ? -3.748 -9.988 3.405 1.00 86.44 116 THR A CA 1
ATOM 898 C C . THR A 1 116 ? -4.178 -8.811 2.540 1.00 86.44 116 THR A C 1
ATOM 900 O O . THR A 1 116 ? -5.346 -8.676 2.162 1.00 86.44 116 THR A O 1
ATOM 903 N N . TYR A 1 117 ? -3.210 -7.969 2.199 1.00 91.69 117 TYR A N 1
ATOM 904 C CA . TYR A 1 117 ? -3.403 -6.782 1.383 1.00 91.69 117 TYR A CA 1
ATOM 905 C C . TYR A 1 117 ? -2.559 -6.891 0.127 1.00 91.69 117 TYR A C 1
ATOM 907 O O . TYR A 1 117 ? -1.368 -7.215 0.184 1.00 91.69 117 TYR A O 1
ATOM 915 N N . GLY A 1 118 ? -3.157 -6.596 -1.017 1.00 95.06 118 GLY A N 1
ATOM 916 C CA . GLY A 1 118 ? -2.433 -6.701 -2.269 1.00 95.06 118 GLY A CA 1
ATOM 917 C C . GLY A 1 118 ? -3.230 -6.273 -3.474 1.00 95.06 118 GLY A C 1
ATOM 918 O O . GLY A 1 118 ? -4.133 -5.444 -3.387 1.00 95.06 118 GLY A O 1
ATOM 919 N N . TYR A 1 119 ? -2.895 -6.887 -4.600 1.00 97.12 119 TYR A N 1
ATOM 920 C CA . TYR A 1 119 ? -3.474 -6.562 -5.891 1.00 97.12 119 TYR A CA 1
ATOM 921 C C . TYR A 1 119 ? -3.760 -7.826 -6.689 1.00 97.12 119 TYR A C 1
ATOM 923 O O . TYR A 1 119 ? -3.017 -8.810 -6.614 1.00 97.12 119 TYR A O 1
ATOM 931 N N . SER A 1 120 ? -4.823 -7.779 -7.485 1.00 97.06 120 SER A N 1
ATOM 932 C CA . SER A 1 120 ? -5.208 -8.832 -8.421 1.00 97.06 120 SER A CA 1
ATOM 933 C C . SER A 1 120 ? -5.393 -8.247 -9.821 1.00 97.06 120 SER A C 1
ATOM 935 O O . SER A 1 120 ? -5.600 -7.045 -9.960 1.00 97.06 120 SER A O 1
ATOM 937 N N . LYS A 1 121 ? -5.342 -9.089 -10.861 1.00 97.62 121 LYS A N 1
ATOM 938 C CA . LYS A 1 121 ? -5.528 -8.737 -12.287 1.00 97.62 121 LYS A CA 1
ATOM 939 C C . LYS A 1 121 ? -4.494 -7.770 -12.872 1.00 97.62 121 LYS A C 1
ATOM 941 O O . LYS A 1 121 ? -3.806 -8.141 -13.814 1.00 97.62 121 LYS A O 1
ATOM 946 N N . GLN A 1 122 ? -4.381 -6.552 -12.355 1.00 97.75 122 GLN A N 1
ATOM 947 C CA . GLN A 1 122 ? -3.413 -5.561 -12.807 1.00 97.75 122 GLN A CA 1
ATOM 948 C C . GLN A 1 122 ? -3.045 -4.611 -11.671 1.00 97.75 122 GLN A C 1
ATOM 950 O O . GLN A 1 122 ? -3.901 -4.200 -10.892 1.00 97.75 122 GLN A O 1
ATOM 955 N N . VAL A 1 123 ? -1.775 -4.223 -11.613 1.00 98.31 123 VAL A N 1
ATOM 956 C CA . VAL A 1 123 ? -1.320 -3.117 -10.771 1.00 98.31 123 VAL A CA 1
ATOM 957 C C . VAL A 1 123 ? -0.175 -2.379 -11.452 1.00 98.31 123 VAL A C 1
ATOM 959 O O . VAL A 1 123 ? 0.689 -2.992 -12.075 1.00 98.31 123 VAL A O 1
ATOM 962 N N . THR A 1 124 ? -0.170 -1.060 -11.306 1.00 98.12 124 THR A N 1
ATOM 963 C CA . THR A 1 124 ? 0.943 -0.186 -11.675 1.00 98.12 124 THR A CA 1
ATOM 964 C C . THR A 1 124 ? 1.421 0.471 -10.393 1.00 98.12 124 THR A C 1
ATOM 966 O O . THR A 1 124 ? 0.631 1.121 -9.717 1.00 98.12 124 THR A O 1
ATOM 969 N N . ILE A 1 125 ? 2.683 0.265 -10.030 1.00 97.75 125 ILE A N 1
ATOM 970 C CA . ILE A 1 125 ? 3.259 0.719 -8.764 1.00 97.75 125 ILE A CA 1
ATOM 971 C C . ILE A 1 125 ? 4.336 1.771 -9.061 1.00 97.75 125 ILE A C 1
ATOM 973 O O . ILE A 1 125 ? 5.437 1.393 -9.477 1.00 97.75 125 ILE A O 1
ATOM 977 N N . PRO A 1 126 ? 4.034 3.074 -8.893 1.00 95.69 126 PRO A N 1
ATOM 978 C CA . PRO A 1 126 ? 4.983 4.135 -9.193 1.00 95.69 126 PRO A CA 1
ATOM 979 C C . PRO A 1 126 ? 6.146 4.229 -8.201 1.00 95.69 126 PRO A C 1
ATOM 981 O O . PRO A 1 126 ? 6.013 3.931 -7.011 1.00 95.69 126 PRO A O 1
ATOM 984 N N . PHE A 1 127 ? 7.280 4.703 -8.698 1.00 93.75 127 PHE A N 1
ATOM 985 C CA . PHE A 1 127 ? 8.460 5.084 -7.930 1.00 93.75 127 PHE A CA 1
ATOM 986 C C . PHE A 1 127 ? 9.191 6.227 -8.645 1.00 93.75 127 PHE A C 1
ATOM 988 O O . PHE A 1 127 ? 8.968 6.483 -9.831 1.00 93.75 127 PHE A O 1
ATOM 995 N N . GLU A 1 128 ? 10.048 6.934 -7.914 1.00 89.25 128 GLU A N 1
ATOM 996 C CA . GLU A 1 128 ? 10.791 8.085 -8.431 1.00 89.25 128 GLU A CA 1
ATOM 997 C C . GLU A 1 128 ? 12.285 7.765 -8.531 1.00 89.25 128 GLU A C 1
ATOM 999 O O . GLU A 1 128 ? 12.845 7.063 -7.689 1.00 89.25 128 GLU A O 1
ATOM 1004 N N . VAL A 1 129 ? 12.934 8.306 -9.561 1.00 87.19 129 VAL A N 1
ATOM 1005 C CA . VAL A 1 129 ? 14.396 8.299 -9.720 1.00 87.19 129 VAL A CA 1
ATOM 1006 C C . VAL A 1 129 ? 14.878 9.695 -10.124 1.00 87.19 129 VAL A C 1
ATOM 1008 O O . VAL A 1 129 ? 14.078 10.494 -10.626 1.00 87.19 129 VAL A O 1
ATOM 1011 N N . PRO A 1 130 ? 16.174 10.018 -9.960 1.00 83.31 130 PRO A N 1
ATOM 1012 C CA . PRO A 1 130 ? 16.726 11.265 -10.483 1.00 83.31 130 PRO A CA 1
ATOM 1013 C C . PRO A 1 130 ? 16.474 11.397 -11.994 1.00 83.31 130 PRO A C 1
ATOM 1015 O O . PRO A 1 130 ? 16.748 10.454 -12.741 1.00 83.31 130 PRO A O 1
ATOM 1018 N N . SER A 1 131 ? 15.974 12.555 -12.445 1.00 79.75 131 SER A N 1
ATOM 1019 C CA . SER A 1 131 ? 15.694 12.853 -13.861 1.00 79.75 131 SER A CA 1
ATOM 1020 C C . SER A 1 131 ? 16.996 13.067 -14.636 1.00 79.75 131 SER A C 1
ATOM 1022 O O . SER A 1 131 ? 17.448 14.189 -14.870 1.00 79.75 131 SER A O 1
ATOM 1024 N N . LYS A 1 132 ? 17.646 11.957 -14.994 1.00 81.94 132 LYS A N 1
ATOM 1025 C CA . LYS A 1 132 ? 18.910 11.924 -15.726 1.00 81.94 132 LYS A CA 1
ATOM 1026 C C . LYS A 1 132 ? 18.778 11.032 -16.957 1.00 81.94 132 LYS A C 1
ATOM 1028 O O . LYS A 1 132 ? 18.143 9.984 -16.931 1.00 81.94 132 LYS A O 1
ATOM 1033 N N . ALA A 1 133 ? 19.421 11.440 -18.047 1.00 82.00 133 ALA A N 1
ATOM 1034 C CA . ALA A 1 133 ? 19.499 10.598 -19.230 1.00 82.00 133 ALA A CA 1
ATOM 1035 C C . ALA A 1 133 ? 20.318 9.356 -18.955 1.00 82.00 133 ALA A C 1
ATOM 1037 O O . ALA A 1 133 ? 21.411 9.438 -18.385 1.00 82.00 133 ALA A O 1
ATOM 1038 N N . GLY A 1 134 ? 19.857 8.238 -19.490 1.00 86.50 134 GLY A N 1
ATOM 1039 C CA . GLY A 1 134 ? 20.697 7.072 -19.624 1.00 86.50 134 GLY A CA 1
ATOM 1040 C C . GLY A 1 134 ? 19.948 5.776 -19.451 1.00 86.50 134 GLY A C 1
ATOM 1041 O O . GLY A 1 134 ? 18.722 5.695 -19.474 1.00 86.50 134 GLY A O 1
ATOM 1042 N N . ARG A 1 135 ? 20.751 4.732 -19.310 1.00 89.69 135 ARG A N 1
ATOM 1043 C CA . ARG A 1 135 ? 20.268 3.390 -19.064 1.00 89.69 135 ARG A CA 1
ATOM 1044 C C . ARG A 1 135 ? 20.197 3.156 -17.564 1.00 89.69 135 ARG A C 1
ATOM 1046 O O . ARG A 1 135 ? 21.186 3.364 -16.867 1.00 89.69 135 ARG A O 1
ATOM 1053 N N . TYR A 1 136 ? 19.049 2.683 -17.109 1.00 91.81 136 TYR A N 1
ATOM 1054 C CA . TYR A 1 136 ? 18.813 2.255 -15.740 1.00 91.81 136 TYR A CA 1
ATOM 1055 C C . TYR A 1 136 ? 18.633 0.741 -15.718 1.00 91.81 136 TYR A C 1
ATOM 1057 O O . TYR A 1 136 ? 17.967 0.179 -16.591 1.00 91.81 136 TYR A O 1
ATOM 1065 N N . THR A 1 137 ? 19.228 0.092 -14.719 1.00 95.38 137 THR A N 1
ATOM 1066 C CA . THR A 1 137 ? 19.001 -1.328 -14.429 1.00 95.38 137 THR A CA 1
ATOM 1067 C C . THR A 1 137 ? 18.295 -1.430 -13.090 1.00 95.38 137 THR A C 1
ATOM 1069 O O . THR A 1 137 ? 18.877 -1.129 -12.049 1.00 95.38 137 THR A O 1
ATOM 1072 N N . PHE A 1 138 ? 17.038 -1.852 -13.121 1.00 97.38 138 PHE A N 1
ATOM 1073 C CA . PHE A 1 138 ? 16.248 -2.075 -11.920 1.00 97.38 138 PHE A CA 1
ATOM 1074 C C . PHE A 1 138 ? 16.209 -3.555 -11.583 1.00 97.38 138 PHE A C 1
ATOM 1076 O O . PHE A 1 138 ? 16.057 -4.385 -12.474 1.00 97.38 138 PHE A O 1
ATOM 1083 N N . ASN A 1 139 ? 16.271 -3.883 -10.299 1.00 98.44 139 ASN A N 1
ATOM 1084 C CA . ASN A 1 139 ? 15.905 -5.207 -9.808 1.00 98.44 139 ASN A CA 1
ATOM 1085 C C . ASN A 1 139 ? 14.583 -5.085 -9.057 1.00 98.44 139 ASN A C 1
ATOM 1087 O O . ASN A 1 139 ? 14.386 -4.106 -8.342 1.00 98.44 139 ASN A O 1
ATOM 1091 N N . ALA A 1 140 ? 13.683 -6.050 -9.204 1.00 98.44 140 ALA A N 1
ATOM 1092 C CA . ALA A 1 140 ? 12.469 -6.110 -8.406 1.00 98.44 140 ALA A CA 1
ATOM 1093 C C . ALA A 1 140 ? 12.336 -7.459 -7.710 1.00 98.44 140 ALA A C 1
ATOM 1095 O O . ALA A 1 140 ? 12.378 -8.497 -8.372 1.00 98.44 140 ALA A O 1
ATOM 1096 N N . ASP A 1 141 ? 12.103 -7.410 -6.403 1.00 98.25 141 ASP A N 1
ATOM 1097 C CA . ASP A 1 141 ? 11.702 -8.555 -5.595 1.00 98.25 141 ASP A CA 1
ATOM 1098 C C . ASP A 1 141 ? 10.200 -8.478 -5.356 1.00 98.25 141 ASP A C 1
ATOM 1100 O O . ASP A 1 141 ? 9.680 -7.447 -4.930 1.00 98.25 141 ASP A O 1
ATOM 1104 N N . PHE A 1 142 ? 9.487 -9.563 -5.620 1.00 98.06 142 PHE A N 1
ATOM 1105 C CA . PHE A 1 142 ? 8.054 -9.647 -5.365 1.00 98.06 142 PHE A CA 1
ATOM 1106 C C . PHE A 1 142 ? 7.647 -11.101 -5.172 1.00 98.06 142 PHE A C 1
ATOM 1108 O O . PHE A 1 142 ? 8.346 -12.024 -5.582 1.00 98.06 142 PHE A O 1
ATOM 1115 N N . MET A 1 143 ? 6.504 -11.328 -4.540 1.00 97.19 143 MET A N 1
ATOM 1116 C CA . MET A 1 143 ? 5.932 -12.664 -4.414 1.00 97.19 143 MET A CA 1
ATOM 1117 C C . MET A 1 143 ? 4.523 -12.670 -4.961 1.00 97.19 143 MET A C 1
ATOM 1119 O O . MET A 1 143 ? 3.774 -11.711 -4.788 1.00 97.19 143 MET A O 1
ATOM 1123 N N . VAL A 1 144 ? 4.167 -13.773 -5.610 1.00 96.50 144 VAL A N 1
ATOM 1124 C CA . VAL A 1 144 ? 2.831 -13.961 -6.162 1.00 96.50 144 VAL A CA 1
ATOM 1125 C C . VAL A 1 144 ? 2.216 -15.202 -5.555 1.00 96.50 144 VAL A C 1
ATOM 1127 O O . VAL A 1 144 ? 2.878 -16.229 -5.416 1.00 96.50 144 VAL A O 1
ATOM 1130 N N . CYS A 1 145 ? 0.962 -15.086 -5.131 1.00 95.31 145 CYS A N 1
ATOM 1131 C CA . CYS A 1 145 ? 0.296 -16.125 -4.377 1.00 95.31 145 CYS A CA 1
ATOM 1132 C C . CYS A 1 145 ? -1.120 -16.424 -4.870 1.00 95.31 145 CYS A C 1
ATOM 1134 O O . CYS A 1 145 ? -1.880 -15.535 -5.266 1.00 95.31 145 CYS A O 1
ATOM 1136 N N . LYS A 1 146 ? -1.452 -17.715 -4.840 1.00 93.56 146 LYS A N 1
ATOM 1137 C CA . LYS A 1 146 ? -2.796 -18.268 -5.019 1.00 93.56 146 LYS A CA 1
ATOM 1138 C C . LYS A 1 146 ? -2.974 -19.418 -4.025 1.00 93.56 146 LYS A C 1
ATOM 1140 O O . LYS A 1 146 ? -3.203 -19.158 -2.852 1.00 93.56 146 LYS A O 1
ATOM 1145 N N . ASP A 1 147 ? -2.788 -20.657 -4.477 1.00 90.44 147 ASP A N 1
ATOM 1146 C CA . ASP A 1 147 ? -2.792 -21.862 -3.632 1.00 90.44 147 ASP A CA 1
ATOM 1147 C C . ASP A 1 147 ? -1.387 -22.173 -3.086 1.00 90.44 147 ASP A C 1
ATOM 1149 O O . ASP A 1 147 ? -1.215 -22.934 -2.139 1.00 90.44 147 ASP A O 1
ATOM 1153 N N . ILE A 1 148 ? -0.376 -21.555 -3.697 1.00 91.56 148 ILE A N 1
ATOM 1154 C CA . ILE A 1 148 ? 1.024 -21.529 -3.285 1.00 91.56 148 ILE A CA 1
ATOM 1155 C C . ILE A 1 148 ? 1.519 -20.091 -3.413 1.00 91.56 148 ILE A C 1
ATOM 1157 O O . ILE A 1 148 ? 0.984 -19.343 -4.237 1.00 91.56 148 ILE A O 1
ATOM 1161 N N . CYS A 1 149 ? 2.545 -19.721 -2.650 1.00 94.19 149 CYS A N 1
ATOM 1162 C CA . CYS A 1 149 ? 3.227 -18.443 -2.822 1.00 94.19 149 CYS A CA 1
ATOM 1163 C C . CYS A 1 149 ? 4.630 -18.666 -3.396 1.00 94.19 149 CYS A C 1
ATOM 1165 O O . CYS A 1 149 ? 5.396 -19.477 -2.872 1.00 94.19 149 CYS A O 1
ATOM 1167 N N . VAL A 1 150 ? 4.960 -17.952 -4.473 1.00 96.88 150 VAL A N 1
ATOM 1168 C CA . VAL A 1 150 ? 6.220 -18.099 -5.211 1.00 96.88 150 VAL A CA 1
ATOM 1169 C C . VAL A 1 150 ? 6.933 -16.745 -5.265 1.00 96.88 150 VAL A C 1
ATOM 1171 O O . VAL A 1 150 ? 6.353 -15.784 -5.780 1.00 96.88 150 VAL A O 1
ATOM 1174 N N . PRO A 1 151 ? 8.149 -16.625 -4.699 1.00 97.44 151 PRO A N 1
ATOM 1175 C CA . PRO A 1 151 ? 8.949 -15.414 -4.814 1.00 97.44 151 PRO A CA 1
ATOM 1176 C C . PRO A 1 151 ? 9.641 -15.348 -6.179 1.00 97.44 151 PRO A C 1
ATOM 1178 O O . PRO A 1 151 ? 10.087 -16.363 -6.715 1.00 97.44 151 PRO A O 1
ATOM 1181 N N . PHE A 1 152 ? 9.784 -14.135 -6.696 1.00 98.31 152 PHE A N 1
ATOM 1182 C CA . PHE A 1 152 ? 10.494 -13.820 -7.925 1.00 98.31 152 PHE A CA 1
ATOM 1183 C C . PHE A 1 152 ? 11.465 -12.666 -7.688 1.00 98.31 152 PHE A C 1
ATOM 1185 O O . PHE A 1 152 ? 11.190 -11.743 -6.921 1.00 98.31 152 PHE A O 1
ATOM 1192 N N . ASN A 1 153 ? 12.587 -12.733 -8.397 1.00 98.00 153 ASN A N 1
ATOM 1193 C CA . ASN A 1 153 ? 13.520 -11.637 -8.592 1.00 98.00 153 ASN A CA 1
ATOM 1194 C C . ASN A 1 153 ? 13.639 -11.419 -10.104 1.00 98.00 153 ASN A C 1
ATOM 1196 O O . ASN A 1 153 ? 13.805 -12.385 -10.852 1.00 98.00 153 ASN A O 1
ATOM 1200 N N . ALA A 1 154 ? 13.502 -10.175 -10.550 1.00 98.19 154 ALA A N 1
ATOM 1201 C CA . ALA A 1 154 ? 13.520 -9.830 -11.966 1.00 98.19 154 ALA A CA 1
ATOM 1202 C C . ALA A 1 154 ? 14.347 -8.569 -12.209 1.00 98.19 154 ALA A C 1
ATOM 1204 O O . ALA A 1 154 ? 14.208 -7.590 -11.475 1.00 98.19 154 ALA A O 1
ATOM 1205 N N . ALA A 1 1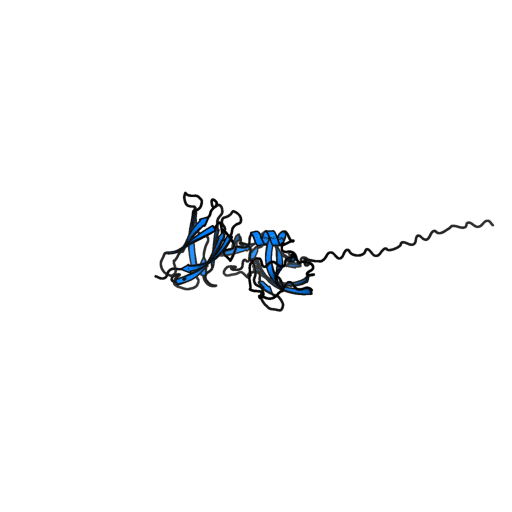55 ? 15.170 -8.586 -13.256 1.00 98.12 155 ALA A N 1
ATOM 1206 C CA . ALA A 1 155 ? 15.976 -7.448 -13.676 1.00 98.12 155 ALA A CA 1
ATOM 1207 C C . ALA A 1 155 ? 15.363 -6.787 -14.917 1.00 98.12 155 ALA A C 1
ATOM 1209 O O . ALA A 1 155 ? 14.950 -7.476 -15.851 1.00 98.12 155 ALA A O 1
ATOM 1210 N N . TYR A 1 156 ? 15.321 -5.458 -14.941 1.00 97.44 156 TYR A N 1
ATOM 1211 C CA . TYR A 1 156 ? 14.747 -4.665 -16.023 1.00 97.44 156 TYR A CA 1
ATOM 1212 C C . TYR A 1 156 ? 15.738 -3.600 -16.464 1.00 97.44 156 TYR A C 1
ATOM 1214 O O . TYR A 1 156 ? 16.117 -2.722 -15.690 1.00 97.44 156 TYR A O 1
ATOM 1222 N N . ASP A 1 157 ? 16.106 -3.658 -17.734 1.00 94.94 157 ASP A N 1
ATOM 1223 C CA . ASP A 1 157 ? 16.908 -2.642 -18.389 1.00 94.94 157 ASP A CA 1
ATOM 1224 C C . ASP A 1 157 ? 16.010 -1.688 -19.171 1.00 94.94 157 ASP A C 1
ATOM 1226 O O . ASP A 1 157 ? 15.327 -2.107 -20.106 1.00 94.94 157 ASP A O 1
ATOM 1230 N N . ILE A 1 158 ? 16.056 -0.402 -18.838 1.00 91.88 158 ILE A N 1
ATOM 1231 C CA . ILE A 1 158 ? 15.327 0.637 -19.566 1.00 91.88 158 ILE A CA 1
ATOM 1232 C C . ILE A 1 158 ? 16.270 1.778 -19.930 1.00 91.88 158 ILE A C 1
ATOM 1234 O O . ILE A 1 158 ? 17.087 2.216 -19.120 1.00 91.88 158 ILE A O 1
ATOM 1238 N N . SER A 1 159 ? 16.171 2.253 -21.166 1.00 88.75 159 SER A N 1
ATOM 1239 C CA . SER A 1 159 ? 16.854 3.466 -21.609 1.00 88.75 159 SER A CA 1
ATOM 1240 C C . SER A 1 159 ? 15.867 4.616 -21.530 1.00 88.75 159 SER A C 1
ATOM 1242 O O . SER A 1 159 ? 14.833 4.575 -22.191 1.00 88.75 159 SER A O 1
ATOM 1244 N N . VAL A 1 160 ? 16.188 5.635 -20.740 1.00 82.44 160 VAL A N 1
ATOM 1245 C CA . VAL A 1 160 ? 15.349 6.820 -20.615 1.00 82.44 160 VAL A CA 1
ATOM 1246 C C . VAL A 1 160 ? 16.070 8.034 -21.176 1.00 82.44 160 VAL A C 1
ATOM 1248 O O . VAL A 1 160 ? 17.215 8.328 -20.827 1.00 82.44 160 VAL A O 1
ATOM 1251 N N . ASP A 1 161 ? 15.379 8.718 -22.076 1.00 76.31 161 ASP A N 1
ATOM 1252 C CA . ASP A 1 161 ? 15.815 9.961 -22.691 1.00 76.31 161 ASP A CA 1
ATOM 1253 C C . ASP A 1 161 ? 15.073 11.123 -22.015 1.00 76.31 161 ASP A C 1
ATOM 1255 O O . ASP A 1 161 ? 13.840 11.167 -22.069 1.00 76.31 161 ASP A O 1
ATOM 1259 N N . PRO A 1 162 ? 15.762 12.048 -21.332 1.00 62.41 162 PRO A N 1
ATOM 1260 C CA . PRO A 1 162 ? 15.142 13.126 -20.597 1.00 62.41 162 PRO A CA 1
ATOM 1261 C C . PRO A 1 162 ? 14.905 14.304 -21.545 1.00 62.41 162 PRO A C 1
ATOM 1263 O O . PRO A 1 162 ? 15.263 15.436 -21.239 1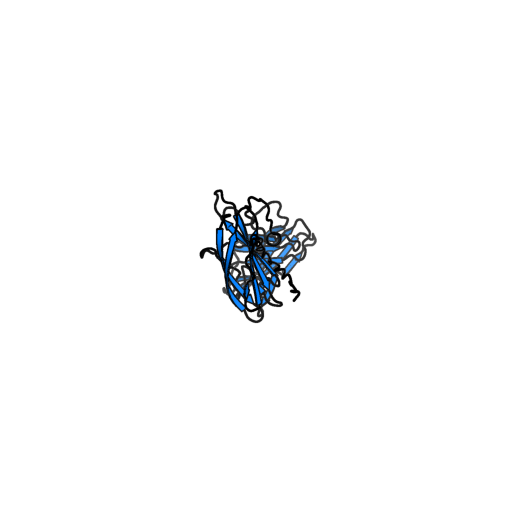.00 62.41 162 PRO A O 1
ATOM 1266 N N . GLU A 1 163 ? 14.245 14.093 -22.681 1.00 59.50 163 GLU A N 1
ATOM 1267 C CA . GLU A 1 163 ? 13.627 15.200 -23.432 1.00 59.50 163 GLU A CA 1
ATOM 1268 C C . GLU A 1 163 ? 12.301 15.645 -22.784 1.00 59.50 163 GLU A C 1
ATOM 1270 O O . GLU A 1 163 ? 11.330 16.017 -23.439 1.00 59.50 163 GLU A O 1
ATOM 1275 N N . LEU A 1 164 ? 12.227 15.577 -21.455 1.00 53.75 164 LEU A N 1
ATOM 1276 C CA . LEU A 1 164 ? 10.977 15.536 -20.707 1.00 53.75 164 LEU A CA 1
ATOM 1277 C C . LEU A 1 164 ? 10.949 16.654 -19.660 1.00 53.75 164 LEU A C 1
ATOM 1279 O O . LEU A 1 164 ? 10.638 16.442 -18.493 1.00 53.75 164 LEU A O 1
ATOM 1283 N N . SER A 1 165 ? 11.220 17.884 -20.107 1.00 51.16 165 SER A N 1
ATOM 1284 C CA . SER A 1 165 ? 11.064 19.136 -19.341 1.00 51.16 165 SER A CA 1
ATOM 1285 C C . SER A 1 165 ? 9.592 19.520 -19.098 1.00 51.16 165 SER A C 1
ATOM 1287 O O . SER A 1 165 ? 9.234 20.697 -19.096 1.00 51.16 165 SER A O 1
ATOM 1289 N N . GLY A 1 166 ? 8.713 18.529 -18.938 1.00 56.69 166 GLY A N 1
ATOM 1290 C CA . GLY A 1 166 ? 7.287 18.709 -18.702 1.00 56.69 166 GLY A CA 1
ATOM 1291 C C . GLY A 1 166 ? 6.947 18.676 -17.213 1.00 56.69 166 GLY A C 1
ATOM 1292 O O . GLY A 1 166 ? 7.448 17.847 -16.455 1.00 56.69 166 GLY A O 1
ATOM 1293 N N . THR A 1 167 ? 6.039 19.552 -16.792 1.00 63.16 167 THR A N 1
ATOM 1294 C CA . THR A 1 167 ? 5.437 19.549 -15.446 1.00 63.16 167 THR A CA 1
ATOM 1295 C C . THR A 1 167 ? 4.215 18.628 -15.346 1.00 63.16 167 THR A C 1
ATOM 1297 O O . THR A 1 167 ? 3.482 18.669 -14.363 1.00 63.16 167 THR A O 1
ATOM 1300 N N . ILE A 1 168 ? 3.956 17.813 -16.372 1.00 70.31 168 ILE A N 1
ATOM 1301 C CA . ILE A 1 168 ? 2.771 16.960 -16.482 1.00 70.31 168 ILE A CA 1
ATOM 1302 C C . ILE A 1 168 ? 3.229 15.527 -16.705 1.00 70.31 168 ILE A C 1
ATOM 1304 O O . ILE A 1 168 ? 4.001 15.273 -17.622 1.00 70.31 168 ILE A O 1
ATOM 1308 N N . VAL A 1 169 ? 2.689 14.598 -15.916 1.00 80.25 169 VAL A N 1
ATOM 1309 C CA . VAL A 1 169 ? 2.854 13.156 -16.129 1.00 80.25 169 VAL A CA 1
ATOM 1310 C C . VAL A 1 169 ? 2.130 12.756 -17.417 1.00 80.25 169 VAL A C 1
ATOM 1312 O O . VAL A 1 169 ? 0.902 12.830 -17.493 1.00 80.25 169 VAL A O 1
ATOM 1315 N N . THR A 1 170 ? 2.889 12.364 -18.441 1.00 80.31 170 THR A N 1
ATOM 1316 C CA . THR A 1 170 ? 2.361 12.046 -19.782 1.00 80.31 170 THR A CA 1
ATOM 1317 C C . THR A 1 170 ? 1.775 10.641 -19.891 1.00 80.31 170 THR A C 1
ATOM 1319 O O . THR A 1 170 ? 0.853 10.417 -20.678 1.00 80.31 170 THR A O 1
ATOM 1322 N N . ASP A 1 171 ? 2.279 9.691 -19.102 1.00 88.31 171 ASP A N 1
ATOM 1323 C CA . ASP A 1 171 ? 1.804 8.312 -19.133 1.00 88.31 171 ASP A CA 1
ATOM 1324 C C . ASP A 1 171 ? 0.507 8.159 -18.329 1.00 88.31 171 ASP A C 1
ATOM 1326 O O . ASP A 1 171 ? 0.476 8.337 -17.109 1.00 88.31 171 ASP A O 1
ATOM 1330 N N . THR A 1 172 ? -0.578 7.801 -19.015 1.00 91.12 172 THR A N 1
ATOM 1331 C CA . THR A 1 172 ? -1.900 7.638 -18.392 1.00 91.12 172 THR A CA 1
ATOM 1332 C C . THR A 1 172 ? -1.954 6.493 -17.382 1.00 91.12 172 THR A C 1
ATOM 1334 O O . THR A 1 172 ? -2.711 6.587 -16.421 1.00 91.12 172 THR A O 1
ATOM 1337 N N . ARG A 1 173 ? -1.141 5.438 -17.532 1.00 94.06 173 ARG A N 1
ATOM 1338 C CA . ARG A 1 173 ? -1.092 4.315 -16.581 1.00 94.06 173 ARG A CA 1
ATOM 1339 C C . ARG A 1 173 ? -0.462 4.763 -15.271 1.00 94.06 173 ARG A C 1
ATOM 1341 O O . ARG A 1 173 ? -1.007 4.472 -14.211 1.00 94.06 173 ARG A O 1
ATOM 1348 N N . ILE A 1 174 ? 0.652 5.497 -15.350 1.00 92.31 174 ILE A N 1
ATOM 1349 C CA . ILE A 1 174 ? 1.318 6.073 -14.171 1.00 92.31 174 ILE A CA 1
ATOM 1350 C C . ILE A 1 174 ? 0.410 7.117 -13.521 1.00 92.31 174 ILE A C 1
ATOM 1352 O O . ILE A 1 174 ? 0.226 7.081 -12.309 1.00 92.31 174 ILE A O 1
ATOM 1356 N N . LYS A 1 175 ? -0.217 7.997 -14.309 1.00 90.69 175 LYS A N 1
ATOM 1357 C CA . LYS A 1 175 ? -1.175 8.982 -13.794 1.00 90.69 175 LYS A CA 1
ATOM 1358 C C . LYS A 1 175 ? -2.327 8.323 -13.027 1.00 90.69 175 LYS A C 1
ATOM 1360 O O . LYS A 1 175 ? -2.556 8.666 -11.875 1.00 90.69 175 LYS A O 1
ATOM 1365 N N . ASN A 1 176 ? -2.995 7.342 -13.632 1.00 92.31 176 ASN A N 1
ATOM 1366 C CA . ASN A 1 176 ? -4.102 6.634 -12.985 1.00 92.31 176 ASN A CA 1
ATOM 1367 C C . ASN A 1 176 ? -3.645 5.900 -11.717 1.00 92.31 176 ASN A C 1
ATOM 1369 O O . ASN A 1 176 ? -4.395 5.819 -10.750 1.00 92.31 176 ASN A O 1
ATOM 1373 N N . ALA A 1 177 ? -2.422 5.362 -11.709 1.00 93.56 177 ALA A N 1
ATOM 1374 C CA . ALA A 1 177 ? -1.857 4.748 -10.515 1.00 93.56 177 ALA A CA 1
ATOM 1375 C C . ALA A 1 177 ? -1.659 5.779 -9.398 1.00 93.56 177 ALA A C 1
ATOM 1377 O O . ALA A 1 177 ? -2.093 5.532 -8.276 1.00 93.56 177 ALA A O 1
ATOM 1378 N N . LEU A 1 178 ? -1.075 6.941 -9.708 1.00 90.75 178 LEU A N 1
ATOM 1379 C CA . LEU A 1 178 ? -0.880 8.037 -8.754 1.00 90.75 178 LEU A CA 1
ATOM 1380 C C . LEU A 1 178 ? -2.199 8.534 -8.153 1.00 90.75 178 LEU A C 1
ATOM 1382 O O . LEU A 1 178 ? -2.241 8.785 -6.954 1.00 90.75 178 LEU A O 1
ATOM 1386 N N . ASP A 1 179 ? -3.281 8.581 -8.935 1.00 89.56 179 ASP A N 1
ATOM 1387 C CA . ASP A 1 179 ? -4.617 8.951 -8.439 1.00 89.56 179 ASP A CA 1
ATOM 1388 C C . ASP A 1 179 ? -5.151 7.966 -7.375 1.00 89.56 179 ASP A C 1
ATOM 1390 O O . ASP A 1 179 ? -6.044 8.301 -6.603 1.00 89.56 179 ASP A O 1
ATOM 1394 N N . THR A 1 180 ? -4.599 6.751 -7.307 1.00 91.56 180 THR A N 1
ATOM 1395 C CA . THR A 1 180 ? -4.944 5.734 -6.297 1.00 91.56 180 THR A CA 1
ATOM 1396 C C . THR A 1 180 ? -3.907 5.601 -5.183 1.00 91.56 180 THR A C 1
ATOM 1398 O O . THR A 1 180 ? -4.110 4.825 -4.245 1.00 91.56 180 THR A O 1
ATOM 1401 N N . VAL A 1 181 ? -2.792 6.335 -5.261 1.00 93.00 181 VAL A N 1
ATOM 1402 C CA . VAL A 1 181 ? -1.787 6.379 -4.198 1.00 93.00 181 VAL A CA 1
ATOM 1403 C C . VAL A 1 181 ? -2.340 7.226 -3.053 1.00 93.00 181 VAL A C 1
ATOM 1405 O O . VAL A 1 181 ? -2.673 8.393 -3.258 1.00 93.00 181 VAL A O 1
ATOM 1408 N N . PRO A 1 182 ? -2.405 6.685 -1.825 1.00 92.69 182 PRO A N 1
ATOM 1409 C CA . PRO A 1 182 ? -2.813 7.468 -0.672 1.00 92.69 182 PRO A CA 1
ATOM 1410 C C . PRO A 1 182 ? -1.887 8.667 -0.476 1.00 92.69 182 PRO A C 1
ATOM 1412 O O . PRO A 1 182 ? -0.667 8.517 -0.351 1.00 92.69 182 PRO A O 1
ATOM 1415 N N . GLN A 1 183 ? -2.470 9.861 -0.422 1.00 88.56 183 GLN A N 1
ATOM 1416 C CA . GLN A 1 183 ? -1.726 11.095 -0.212 1.00 88.56 183 GLN A CA 1
ATOM 1417 C C . GLN A 1 183 ? -1.006 11.004 1.131 1.00 88.56 183 GLN A C 1
ATOM 1419 O O . GLN A 1 183 ? -1.631 10.614 2.115 1.00 88.56 183 GLN A O 1
ATOM 1424 N N . ARG A 1 184 ? 0.282 11.370 1.192 1.00 82.50 184 ARG A N 1
ATOM 1425 C CA . ARG A 1 184 ? 1.119 11.307 2.416 1.00 82.50 184 ARG A CA 1
ATOM 1426 C C . ARG A 1 184 ? 1.338 12.655 3.107 1.00 82.50 184 ARG A C 1
ATOM 1428 O O . ARG A 1 184 ? 1.654 12.685 4.293 1.00 82.50 184 ARG A O 1
ATOM 1435 N N . PHE A 1 185 ? 1.127 13.750 2.385 1.00 69.75 185 PHE A N 1
ATOM 1436 C CA . PHE A 1 185 ? 1.313 15.117 2.869 1.00 69.75 185 PHE A CA 1
ATOM 1437 C C . PHE A 1 185 ? 0.007 15.902 2.762 1.00 69.75 185 PHE A C 1
ATOM 1439 O O . PHE A 1 185 ? -0.851 15.570 1.943 1.00 69.75 185 PHE A O 1
ATOM 1446 N N . GLU A 1 186 ? -0.142 16.928 3.598 1.00 60.47 186 GLU A N 1
ATOM 1447 C CA . GLU A 1 186 ? -1.242 17.896 3.530 1.00 60.47 186 GLU A CA 1
ATOM 1448 C C . GLU A 1 186 ? -1.052 18.779 2.286 1.00 60.47 186 GLU A C 1
ATOM 1450 O O . GLU A 1 186 ? -0.475 19.864 2.352 1.00 60.47 186 GLU A O 1
ATOM 1455 N N . ALA A 1 187 ? -1.453 18.282 1.119 1.00 47.75 187 ALA A N 1
ATOM 1456 C CA . ALA A 1 187 ? -1.442 19.042 -0.122 1.00 47.75 187 ALA A CA 1
ATOM 1457 C C . ALA A 1 187 ? -2.873 19.510 -0.434 1.00 47.75 187 ALA A C 1
ATOM 1459 O O . ALA A 1 187 ? -3.659 18.775 -1.021 1.00 47.75 187 ALA A O 1
ATOM 1460 N N . GLY A 1 188 ? -3.205 20.745 -0.043 1.00 53.56 188 GLY A N 1
ATOM 1461 C CA . GLY A 1 188 ? -4.526 21.344 -0.285 1.00 53.56 188 GLY A CA 1
ATOM 1462 C C . GLY A 1 188 ? -5.611 20.904 0.707 1.00 53.56 188 GLY A C 1
ATOM 1463 O O . GLY A 1 188 ? -5.315 20.270 1.716 1.00 53.56 188 GLY A O 1
ATOM 1464 N N . ASN A 1 189 ? -6.867 21.290 0.439 1.00 51.56 189 ASN A N 1
ATOM 1465 C CA . ASN A 1 189 ? -8.029 20.802 1.191 1.00 51.56 189 ASN A CA 1
ATOM 1466 C C . ASN A 1 189 ? -8.123 19.288 0.992 1.00 51.56 189 ASN A C 1
ATOM 1468 O O . ASN A 1 189 ? -8.553 18.825 -0.062 1.00 51.56 189 ASN A O 1
ATOM 1472 N N . VAL A 1 190 ? -7.674 18.521 1.979 1.00 62.22 190 VAL A N 1
ATOM 1473 C CA . VAL A 1 190 ? -7.879 17.080 1.978 1.00 62.22 190 VAL A CA 1
ATOM 1474 C C . VAL A 1 190 ? -9.316 16.837 2.427 1.00 62.22 190 VAL A C 1
ATOM 1476 O O . VAL A 1 190 ? -9.640 16.995 3.602 1.00 62.22 190 VAL A O 1
ATOM 1479 N N . ASP A 1 191 ? -10.168 16.420 1.491 1.00 81.69 191 ASP A N 1
ATOM 1480 C CA . ASP A 1 191 ? -11.596 16.124 1.696 1.00 81.69 191 ASP A CA 1
ATOM 1481 C C . ASP A 1 191 ? -11.861 14.961 2.680 1.00 81.69 191 ASP A C 1
ATOM 1483 O O . ASP A 1 191 ? -12.999 14.515 2.812 1.00 81.69 191 ASP A O 1
ATOM 1487 N N . LEU A 1 192 ? -10.826 14.430 3.343 1.00 90.38 192 LEU A N 1
ATOM 1488 C CA . LEU A 1 192 ? -10.858 13.289 4.251 1.00 90.38 192 LEU A CA 1
ATOM 1489 C C . LEU A 1 192 ? -9.886 13.516 5.417 1.00 90.38 192 LEU A C 1
ATOM 1491 O O . LEU A 1 192 ? -8.679 13.630 5.225 1.00 90.38 192 LEU A O 1
ATOM 1495 N N . THR A 1 193 ? -10.401 13.546 6.642 1.00 92.19 193 THR A N 1
ATOM 1496 C CA . THR A 1 193 ? -9.633 13.846 7.858 1.00 92.19 193 THR A CA 1
ATOM 1497 C C . THR A 1 193 ? -9.891 12.790 8.925 1.00 92.19 193 THR A C 1
ATOM 1499 O O . THR A 1 193 ? -11.039 12.485 9.235 1.00 92.19 193 THR A O 1
ATOM 1502 N N . VAL A 1 194 ? -8.833 12.257 9.539 1.00 95.06 194 VAL A N 1
ATOM 1503 C CA . VAL A 1 194 ? -8.948 11.452 10.767 1.00 95.06 194 VAL A CA 1
ATOM 1504 C C . VAL A 1 194 ? -9.071 12.403 11.953 1.00 95.06 194 VAL A C 1
ATOM 1506 O O . VAL A 1 194 ? -8.156 13.173 12.234 1.00 95.06 194 VAL A O 1
ATOM 1509 N N . THR A 1 195 ? -10.204 12.357 12.646 1.00 95.88 195 THR A N 1
ATOM 1510 C CA . THR A 1 195 ? -10.529 13.264 13.755 1.00 95.88 195 THR A CA 1
ATOM 1511 C C . THR A 1 195 ? -10.160 12.687 15.116 1.00 95.88 195 THR A C 1
ATOM 1513 O O . THR A 1 195 ? -9.921 13.439 16.060 1.00 95.88 195 THR A O 1
ATOM 1516 N N . SER A 1 196 ? -10.097 11.359 15.240 1.00 97.25 196 SER A N 1
ATOM 1517 C CA . SER A 1 196 ? -9.703 10.695 16.481 1.00 97.25 196 SER A CA 1
ATOM 1518 C C . SER A 1 196 ? -9.068 9.335 16.223 1.00 97.25 196 SER A C 1
ATOM 1520 O O . SER A 1 196 ? -9.543 8.564 15.388 1.00 97.25 196 SER A O 1
ATOM 1522 N N . VAL A 1 197 ? -8.032 9.015 17.000 1.00 98.19 197 VAL A N 1
ATOM 1523 C CA . VAL A 1 197 ? -7.432 7.681 17.078 1.00 98.19 197 VAL A CA 1
ATOM 1524 C C . VAL A 1 197 ? -7.304 7.307 18.552 1.00 98.19 197 VAL A C 1
ATOM 1526 O O . VAL A 1 197 ? -6.699 8.023 19.345 1.00 98.19 197 VAL A O 1
ATOM 1529 N N . SER A 1 198 ? -7.912 6.193 18.945 1.00 98.12 198 SER A N 1
ATOM 1530 C CA . SER A 1 198 ? -7.920 5.703 20.325 1.00 98.12 198 SER A CA 1
ATOM 1531 C C . SER A 1 198 ? -7.954 4.178 20.355 1.00 98.12 198 SER A C 1
ATOM 1533 O O . SER A 1 198 ? -7.974 3.521 19.316 1.00 98.12 198 SER A O 1
ATOM 1535 N N . PHE A 1 199 ? -7.954 3.581 21.542 1.00 98.06 199 PHE A N 1
ATOM 1536 C CA . PHE A 1 199 ? -8.102 2.138 21.699 1.00 98.06 199 PHE A CA 1
ATOM 1537 C C . PHE A 1 199 ? -8.983 1.807 22.900 1.00 98.06 199 PHE A C 1
ATOM 1539 O O . PHE A 1 199 ? -9.150 2.608 23.819 1.00 98.06 199 PHE A O 1
ATOM 1546 N N . ALA A 1 200 ? -9.545 0.601 22.900 1.00 97.19 200 ALA A N 1
ATOM 1547 C CA . ALA A 1 200 ? -10.336 0.083 24.010 1.00 97.19 200 ALA A CA 1
ATOM 1548 C C . ALA A 1 200 ? -10.038 -1.397 24.253 1.00 97.19 200 ALA A C 1
ATOM 1550 O O . ALA A 1 200 ? -9.722 -2.133 23.323 1.00 97.19 200 ALA A O 1
ATOM 1551 N N . GLY A 1 201 ? -10.200 -1.844 25.498 1.00 95.69 201 GLY A N 1
ATOM 1552 C CA . GLY A 1 201 ? -9.944 -3.225 25.910 1.00 95.69 201 GLY A CA 1
ATOM 1553 C C . GLY A 1 201 ? -8.670 -3.381 26.741 1.00 95.69 201 GLY A C 1
ATOM 1554 O O . GLY A 1 201 ? -7.940 -2.423 26.998 1.00 95.69 201 GLY A O 1
ATOM 1555 N N . LYS A 1 202 ? -8.431 -4.609 27.205 1.00 94.56 202 LYS A N 1
ATOM 1556 C CA . LYS A 1 202 ? -7.255 -4.975 28.011 1.00 94.56 202 LYS A CA 1
ATOM 1557 C C . LYS A 1 202 ? -6.086 -5.356 27.093 1.00 94.56 202 LYS A C 1
ATOM 1559 O O . LYS A 1 202 ? -6.365 -5.874 26.012 1.00 94.56 202 LYS A O 1
ATOM 1564 N N . PRO A 1 203 ? -4.818 -5.179 27.513 1.00 95.12 203 PRO A N 1
ATOM 1565 C CA . PRO A 1 203 ? -3.654 -5.664 26.765 1.00 95.12 203 PRO A CA 1
ATOM 1566 C C . PRO A 1 203 ? -3.839 -7.091 26.250 1.00 95.12 203 PRO A C 1
ATOM 1568 O O . PRO A 1 203 ? -4.351 -7.947 26.972 1.00 95.12 203 PRO A O 1
ATOM 1571 N N . GLY A 1 204 ? -3.451 -7.329 24.999 1.00 93.19 204 GLY A N 1
ATOM 1572 C CA . GLY A 1 204 ? -3.661 -8.590 24.279 1.00 93.19 204 GLY A CA 1
ATOM 1573 C C . GLY A 1 204 ? -5.059 -8.777 23.671 1.00 93.19 204 GLY A C 1
ATOM 1574 O O . GLY A 1 204 ? -5.241 -9.676 22.858 1.00 93.19 204 GLY A O 1
ATOM 1575 N N . HIS A 1 205 ? -6.035 -7.934 24.020 1.00 94.19 205 HIS A N 1
ATOM 1576 C CA . HIS A 1 205 ? -7.414 -7.980 23.512 1.00 94.19 205 HIS A CA 1
ATOM 1577 C C . HIS A 1 205 ? -7.961 -6.574 23.221 1.00 94.19 205 HIS A C 1
ATOM 1579 O O . HIS A 1 205 ? -9.127 -6.270 23.494 1.00 94.19 205 HIS A O 1
ATOM 1585 N N . GLN A 1 206 ? -7.097 -5.681 22.737 1.00 96.44 206 GLN A N 1
ATOM 1586 C CA . GLN A 1 206 ? -7.485 -4.318 22.396 1.00 96.44 206 GLN A CA 1
ATOM 1587 C C . GLN A 1 206 ? -8.108 -4.242 21.003 1.00 96.44 206 GLN A C 1
ATOM 1589 O O . GLN A 1 206 ? -7.799 -5.027 20.110 1.00 96.44 206 GLN A O 1
ATOM 1594 N N . ASN A 1 207 ? -8.974 -3.251 20.827 1.00 97.69 207 ASN A N 1
ATOM 1595 C CA . ASN A 1 207 ? -9.406 -2.781 19.522 1.00 97.69 207 ASN A CA 1
ATOM 1596 C C . ASN A 1 207 ? -8.854 -1.377 19.304 1.00 97.69 207 ASN A C 1
ATOM 1598 O O . ASN A 1 207 ? -8.919 -0.547 20.215 1.00 97.69 207 ASN A O 1
ATOM 1602 N N . LEU A 1 208 ? -8.381 -1.109 18.092 1.00 98.38 208 LEU A N 1
ATOM 1603 C CA . LEU A 1 208 ? -8.117 0.242 17.616 1.00 98.38 208 LEU A CA 1
ATOM 1604 C C . LEU A 1 208 ? -9.443 0.878 17.189 1.00 98.38 208 LEU A C 1
ATOM 1606 O O . LEU A 1 208 ? -10.258 0.248 16.517 1.00 98.38 208 LEU A O 1
ATOM 1610 N N . ILE A 1 209 ? -9.671 2.120 17.596 1.00 98.38 209 ILE A N 1
ATOM 1611 C CA . ILE A 1 209 ? -10.864 2.897 17.277 1.00 98.38 209 ILE A CA 1
ATOM 1612 C C . ILE A 1 209 ? -10.414 4.139 16.524 1.00 98.38 209 ILE A C 1
ATOM 1614 O O . ILE A 1 209 ? -9.615 4.919 17.040 1.00 98.38 209 ILE A O 1
ATOM 1618 N N . VAL A 1 210 ? -10.955 4.331 15.326 1.00 98.56 210 VAL A N 1
ATOM 1619 C CA . VAL A 1 210 ? -10.639 5.484 14.481 1.00 98.56 210 VAL A CA 1
ATOM 1620 C C . VAL A 1 210 ? -11.927 6.175 14.079 1.00 98.56 210 VAL A C 1
ATOM 1622 O O . VAL A 1 210 ? -12.879 5.521 13.655 1.00 98.56 210 VAL A O 1
ATOM 1625 N N . GLU A 1 211 ? -11.955 7.491 14.211 1.00 97.81 211 GLU A N 1
ATOM 1626 C CA . GLU A 1 211 ? -13.028 8.336 13.703 1.00 97.81 211 GLU A CA 1
ATOM 1627 C C . GLU A 1 211 ? -12.472 9.253 12.623 1.00 97.81 211 GLU A C 1
ATOM 1629 O O . GLU A 1 211 ? -11.354 9.762 12.735 1.00 97.81 211 GLU A O 1
ATOM 1634 N N . ALA A 1 212 ? -13.243 9.420 11.556 1.00 96.81 212 ALA A N 1
ATOM 1635 C CA . ALA A 1 212 ? -12.872 10.249 10.427 1.00 96.81 212 ALA A CA 1
ATOM 1636 C C . ALA A 1 212 ? -14.091 10.976 9.860 1.00 96.81 212 ALA A C 1
ATOM 1638 O O . ALA A 1 212 ? -15.230 10.532 10.029 1.00 96.81 212 ALA A O 1
ATOM 1639 N N . THR A 1 213 ? -13.835 12.079 9.172 1.00 95.06 213 THR A N 1
ATOM 1640 C CA . THR A 1 213 ? -14.832 12.904 8.491 1.00 95.06 213 THR A CA 1
ATOM 1641 C C . THR A 1 213 ? -14.404 13.165 7.060 1.00 95.06 213 THR A C 1
ATOM 1643 O O . THR A 1 213 ? -13.210 13.277 6.791 1.00 95.06 213 THR A O 1
ATOM 1646 N N . ALA A 1 214 ? -15.372 13.303 6.163 1.00 93.44 214 ALA A N 1
ATOM 1647 C CA . ALA A 1 214 ? -15.145 13.710 4.788 1.00 93.44 214 ALA A CA 1
ATOM 1648 C C . ALA A 1 214 ? -16.082 14.844 4.361 1.00 93.44 214 ALA A C 1
ATOM 1650 O O . ALA A 1 214 ? -17.207 14.956 4.853 1.00 93.44 214 ALA A O 1
ATOM 1651 N N . ASP A 1 215 ? -15.645 15.656 3.404 1.00 90.69 215 ASP A N 1
ATOM 1652 C CA . ASP A 1 215 ? -16.451 16.757 2.861 1.00 90.69 215 ASP A CA 1
ATOM 1653 C C . ASP A 1 215 ? -17.626 16.228 2.024 1.00 90.69 215 ASP A C 1
ATOM 1655 O O . ASP A 1 215 ? -18.745 16.760 2.048 1.00 90.69 215 ASP A O 1
ATOM 1659 N N . MET A 1 216 ? -17.394 15.110 1.333 1.00 89.81 216 MET A N 1
ATOM 1660 C CA . MET A 1 216 ? -18.388 14.388 0.548 1.00 89.81 216 MET A CA 1
ATOM 1661 C C . MET A 1 216 ? -18.898 13.149 1.296 1.00 89.81 216 MET A C 1
ATOM 1663 O O . MET A 1 216 ? -18.146 12.529 2.044 1.00 89.81 216 MET A O 1
ATOM 1667 N N . PRO A 1 217 ? -20.168 12.736 1.096 1.00 91.44 217 PRO A N 1
ATOM 1668 C CA . PRO A 1 217 ? -20.699 11.555 1.767 1.00 91.44 217 PRO A CA 1
ATOM 1669 C C . PRO A 1 217 ? -19.876 10.299 1.471 1.00 91.44 217 PRO A C 1
ATOM 1671 O O . PRO A 1 217 ? -19.666 9.964 0.303 1.00 91.44 217 PRO A O 1
ATOM 1674 N N . LEU A 1 218 ? -19.463 9.585 2.511 1.00 90.62 218 LEU A N 1
ATOM 1675 C CA . LEU A 1 218 ? -18.648 8.377 2.421 1.00 90.62 218 LEU A CA 1
ATOM 1676 C C . LEU A 1 218 ? -19.399 7.246 1.705 1.00 90.62 218 LEU A C 1
ATOM 1678 O O . LEU A 1 218 ? -20.631 7.185 1.707 1.00 90.62 218 LEU A O 1
ATOM 1682 N N . SER A 1 219 ? -18.649 6.348 1.068 1.00 87.62 219 SER A N 1
ATOM 1683 C CA . SER A 1 219 ? -19.192 5.189 0.350 1.00 87.62 219 SER A CA 1
ATOM 1684 C C . SER A 1 219 ? -18.543 3.899 0.865 1.00 87.62 219 SER A C 1
ATOM 1686 O O . SER A 1 219 ? -18.519 3.679 2.073 1.00 87.62 219 SER A O 1
ATOM 1688 N N . LYS A 1 220 ? -18.017 3.041 -0.020 1.00 86.88 220 LYS A N 1
ATOM 1689 C CA . LYS A 1 220 ? -17.194 1.853 0.277 1.00 86.88 220 LYS A CA 1
ATOM 1690 C C . LYS A 1 220 ? -15.841 2.239 0.901 1.00 86.88 220 LYS A C 1
ATOM 1692 O O . LYS A 1 220 ? -14.790 1.912 0.362 1.00 86.88 220 LYS A O 1
ATOM 1697 N N . SER A 1 221 ? -15.890 3.005 1.981 1.00 91.81 221 SER A N 1
ATOM 1698 C CA . SER A 1 221 ? -14.732 3.489 2.709 1.00 91.81 221 SER A CA 1
ATOM 1699 C C . SER A 1 221 ? -14.056 2.318 3.417 1.00 91.81 221 SER A C 1
ATOM 1701 O O . SER A 1 221 ? -14.729 1.392 3.877 1.00 91.81 221 SER A O 1
ATOM 1703 N N . ASP A 1 222 ? -12.730 2.340 3.471 1.00 93.81 222 ASP A N 1
ATOM 1704 C CA . ASP A 1 222 ? -11.944 1.295 4.115 1.00 93.81 222 ASP A CA 1
ATOM 1705 C C . ASP A 1 222 ? -10.730 1.899 4.825 1.00 93.81 222 ASP A C 1
ATOM 1707 O O . ASP A 1 222 ? -10.209 2.940 4.423 1.00 93.81 222 ASP A O 1
ATOM 1711 N N . LEU A 1 223 ? -10.295 1.240 5.896 1.00 96.00 223 LEU A N 1
ATOM 1712 C CA . LEU A 1 223 ? -9.211 1.678 6.762 1.00 96.00 223 LEU A CA 1
ATOM 1713 C C . LEU A 1 223 ? -8.247 0.527 7.050 1.00 96.00 223 LEU A C 1
ATOM 1715 O O . LEU A 1 223 ? -8.590 -0.436 7.739 1.00 96.00 223 LEU A O 1
ATOM 1719 N N . LEU A 1 224 ? -7.012 0.679 6.588 1.00 95.38 224 LEU A N 1
ATOM 1720 C CA . LEU A 1 224 ? -5.889 -0.190 6.921 1.00 95.38 224 LEU A CA 1
ATOM 1721 C C . LEU A 1 224 ? -5.089 0.442 8.061 1.00 95.38 224 LEU A C 1
ATOM 1723 O O . LEU A 1 224 ? -4.915 1.663 8.100 1.00 95.38 224 LEU A O 1
ATOM 1727 N N . ALA A 1 225 ? -4.574 -0.386 8.964 1.00 95.56 225 ALA A N 1
ATOM 1728 C CA . ALA A 1 225 ? -3.690 0.052 10.034 1.00 95.56 225 ALA A CA 1
ATOM 1729 C C . ALA A 1 225 ? -2.427 -0.814 10.068 1.00 95.56 225 ALA A C 1
ATOM 1731 O O . ALA A 1 225 ? -2.496 -2.033 9.915 1.00 95.56 225 ALA A O 1
ATOM 1732 N N . GLU A 1 226 ? -1.282 -0.177 10.284 1.00 94.75 226 GLU A N 1
ATOM 1733 C CA . GLU A 1 226 ? 0.027 -0.813 10.422 1.00 94.75 226 GLU A CA 1
ATOM 1734 C C . GLU A 1 226 ? 0.670 -0.303 11.724 1.00 94.75 226 GLU A C 1
ATOM 1736 O O . GLU A 1 226 ? 0.583 0.886 12.046 1.00 94.75 226 GLU A O 1
ATOM 1741 N N . LEU A 1 227 ? 1.303 -1.194 12.492 1.00 94.25 227 LEU A N 1
ATOM 1742 C CA . LEU A 1 227 ? 1.988 -0.843 13.745 1.00 94.25 227 LEU A CA 1
ATOM 1743 C C . LEU A 1 227 ? 3.446 -1.303 13.720 1.00 94.25 227 LEU A C 1
ATOM 1745 O O . LEU A 1 227 ? 4.360 -0.495 13.834 1.00 94.25 227 LEU A O 1
ATOM 1749 N N . ASP A 1 228 ? 3.646 -2.610 13.577 1.00 89.19 228 ASP A N 1
ATOM 1750 C CA . ASP A 1 228 ? 4.946 -3.264 13.490 1.00 89.19 228 ASP A CA 1
ATOM 1751 C C . ASP A 1 228 ? 4.815 -4.576 12.701 1.00 89.19 228 ASP A C 1
ATOM 1753 O O . ASP A 1 228 ? 3.727 -4.947 12.263 1.00 89.19 228 ASP A O 1
ATOM 1757 N N . THR A 1 229 ? 5.920 -5.297 12.520 1.00 83.75 229 THR A N 1
ATOM 1758 C CA . THR A 1 229 ? 5.961 -6.552 11.748 1.00 83.75 229 THR A CA 1
ATOM 1759 C C . THR A 1 229 ? 5.294 -7.742 12.445 1.00 83.75 229 THR A C 1
ATOM 1761 O O . THR A 1 229 ? 5.205 -8.819 11.865 1.00 83.75 229 THR A O 1
ATOM 1764 N N . THR A 1 230 ? 4.835 -7.581 13.686 1.00 85.81 230 THR A N 1
ATOM 1765 C CA . THR A 1 230 ? 4.283 -8.663 14.522 1.00 85.81 230 THR A CA 1
ATOM 1766 C C . THR A 1 230 ? 2.824 -8.438 14.910 1.00 85.81 230 THR A C 1
ATOM 1768 O O . THR A 1 230 ? 2.239 -9.241 15.641 1.00 85.81 230 THR A O 1
ATOM 1771 N N . THR A 1 231 ? 2.235 -7.336 14.448 1.00 89.75 231 THR A N 1
ATOM 1772 C CA . THR A 1 231 ? 0.882 -6.910 14.790 1.00 89.75 231 THR A CA 1
ATOM 1773 C C . THR A 1 231 ? 0.060 -6.756 13.525 1.00 89.75 231 THR A C 1
ATOM 1775 O O . THR A 1 231 ? 0.434 -6.030 12.610 1.00 89.75 231 THR A O 1
ATOM 1778 N N . GLN A 1 232 ? -1.091 -7.413 13.506 1.00 88.75 232 GLN A N 1
ATOM 1779 C CA . GLN A 1 232 ? -2.066 -7.353 12.433 1.00 88.75 232 GLN A CA 1
ATOM 1780 C C . GLN A 1 232 ? -3.357 -6.726 12.953 1.00 88.75 232 GLN A C 1
ATOM 1782 O O . GLN A 1 232 ? -3.845 -7.039 14.043 1.00 88.75 232 GLN A O 1
ATOM 1787 N N . PHE A 1 233 ? -3.924 -5.838 12.147 1.00 91.94 233 PHE A N 1
ATOM 1788 C CA . PHE A 1 233 ? -5.259 -5.304 12.361 1.00 91.94 233 PHE A CA 1
ATOM 1789 C C . PHE A 1 233 ? -6.193 -5.976 11.369 1.00 91.94 233 PHE A C 1
ATOM 1791 O O . PHE A 1 233 ? -5.928 -5.961 10.169 1.00 91.94 233 PHE A O 1
ATOM 1798 N N . HIS A 1 234 ? -7.260 -6.574 11.883 1.00 89.06 234 HIS A N 1
ATOM 1799 C CA . HIS A 1 234 ? -8.260 -7.244 11.057 1.00 89.06 234 HIS A CA 1
ATOM 1800 C C . HIS A 1 234 ? -9.205 -6.227 10.414 1.00 89.06 234 HIS A C 1
ATOM 1802 O O . HIS A 1 234 ? -9.282 -5.074 10.858 1.00 89.06 234 HIS A O 1
ATOM 1808 N N . SER A 1 235 ? -9.981 -6.688 9.427 1.00 90.25 235 SER A N 1
ATOM 1809 C CA . SER A 1 235 ? -11.055 -5.919 8.799 1.00 90.25 235 SER A CA 1
ATOM 1810 C C . SER A 1 235 ? -11.860 -5.090 9.814 1.00 90.25 235 SER A C 1
ATOM 1812 O O . SER A 1 235 ? -12.388 -5.638 10.795 1.00 90.25 235 SER A O 1
ATOM 1814 N N . PRO A 1 236 ? -11.982 -3.766 9.603 1.00 93.69 236 PRO A N 1
ATOM 1815 C CA . PRO A 1 236 ? -12.695 -2.897 10.517 1.00 93.69 236 PRO A CA 1
ATOM 1816 C C . PRO A 1 236 ? -14.189 -3.213 10.526 1.00 93.69 236 PRO A C 1
ATOM 1818 O O . PRO A 1 236 ? -14.838 -3.334 9.486 1.00 93.69 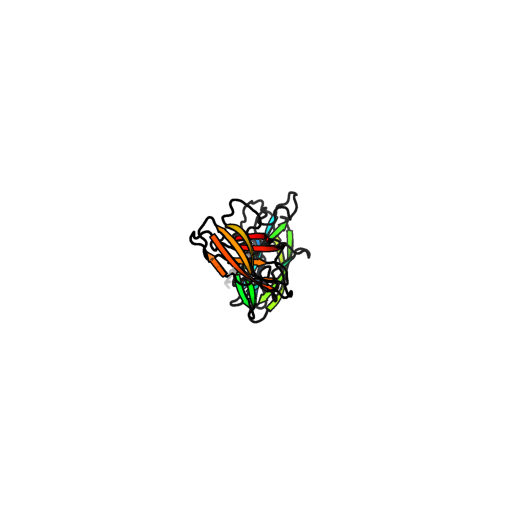236 PRO A O 1
ATOM 1821 N N . LYS A 1 237 ? -14.792 -3.177 11.714 1.00 95.25 237 LYS A N 1
ATOM 1822 C CA . LYS A 1 237 ? -16.227 -2.901 11.820 1.00 95.25 237 LYS A CA 1
ATOM 1823 C C . LYS A 1 237 ? -16.435 -1.412 11.570 1.00 95.25 237 LYS A C 1
ATOM 1825 O O . LYS A 1 237 ? -16.129 -0.590 12.435 1.00 95.25 237 LYS A O 1
ATOM 1830 N N . MET A 1 238 ? -16.931 -1.081 10.383 1.00 94.94 238 MET A N 1
ATOM 1831 C CA . MET A 1 238 ? -17.216 0.289 9.965 1.00 94.94 238 MET A CA 1
ATOM 1832 C C . MET A 1 238 ? -18.672 0.668 10.251 1.00 94.94 238 MET A C 1
ATOM 1834 O O . MET A 1 238 ? -19.595 -0.114 10.012 1.00 94.94 238 MET A O 1
ATOM 1838 N N . ARG A 1 239 ? -18.888 1.905 10.704 1.00 95.69 239 ARG A N 1
ATOM 1839 C CA . ARG A 1 239 ? -20.212 2.523 10.783 1.00 95.69 239 ARG A CA 1
ATOM 1840 C C . ARG A 1 239 ? -20.155 3.975 10.321 1.00 95.69 239 ARG A C 1
ATOM 1842 O O . ARG A 1 239 ? -19.600 4.817 11.025 1.00 95.69 239 ARG A O 1
ATOM 1849 N N . ILE A 1 240 ? -20.771 4.260 9.175 1.00 94.06 240 ILE A N 1
ATOM 1850 C CA . ILE A 1 240 ? -21.047 5.632 8.728 1.00 94.06 240 ILE A CA 1
ATOM 1851 C C . ILE A 1 240 ? -22.130 6.218 9.648 1.00 94.06 240 ILE A C 1
ATOM 1853 O O . ILE A 1 240 ? -23.113 5.546 9.979 1.00 94.06 240 ILE A O 1
ATOM 1857 N N . LEU A 1 241 ? -21.910 7.435 10.138 1.00 94.75 241 LEU A N 1
ATOM 1858 C CA . LEU A 1 241 ? -22.830 8.143 11.025 1.00 94.75 241 LEU A CA 1
ATOM 1859 C C . LEU A 1 241 ? -23.996 8.765 10.227 1.00 94.75 241 LEU A C 1
ATOM 1861 O O . LEU A 1 241 ? -23.933 8.840 9.001 1.00 94.75 241 LEU A O 1
ATOM 1865 N N . PRO A 1 242 ? -25.084 9.209 10.890 1.00 95.31 242 PRO A N 1
ATOM 1866 C CA . PRO A 1 242 ? -26.281 9.703 10.199 1.00 95.31 242 PRO A CA 1
ATOM 1867 C C . PRO A 1 242 ? -26.071 10.910 9.273 1.00 95.31 242 PRO A C 1
ATOM 1869 O O . PRO A 1 242 ? -26.896 11.139 8.395 1.00 95.31 242 PRO A O 1
ATOM 1872 N N . ASP A 1 243 ? -24.991 11.675 9.450 1.00 94.25 243 ASP A N 1
ATOM 1873 C CA . ASP A 1 243 ? -24.622 12.787 8.563 1.00 94.25 243 ASP A CA 1
ATOM 1874 C C . ASP A 1 243 ? -24.084 12.322 7.193 1.00 94.25 243 ASP A C 1
ATOM 1876 O O . ASP A 1 243 ? -23.907 13.136 6.287 1.00 94.25 243 ASP A O 1
ATOM 1880 N N . GLY A 1 244 ? -23.811 11.021 7.038 1.00 92.44 244 GLY A N 1
ATOM 1881 C CA . GLY A 1 244 ? -23.241 10.412 5.839 1.00 92.44 244 GLY A CA 1
ATOM 1882 C C . GLY A 1 244 ? -21.773 10.761 5.586 1.00 92.44 244 GLY A C 1
ATOM 1883 O O . GLY A 1 244 ? -21.200 10.261 4.624 1.00 92.44 244 GLY A O 1
ATOM 1884 N N . ARG A 1 245 ? -21.165 11.609 6.415 1.00 95.06 245 ARG A N 1
ATOM 1885 C CA . ARG A 1 245 ? -19.836 12.207 6.212 1.00 95.06 245 ARG A CA 1
ATOM 1886 C C . ARG A 1 245 ? -18.851 11.839 7.303 1.00 95.06 245 ARG A C 1
ATOM 1888 O O . ARG A 1 245 ? -17.650 11.891 7.076 1.00 95.06 245 ARG A O 1
ATOM 1895 N N . SER A 1 246 ? -19.349 11.433 8.459 1.00 96.19 246 SER A N 1
ATOM 1896 C CA . SER A 1 246 ? -18.541 10.933 9.555 1.00 96.19 246 SER A CA 1
ATOM 1897 C C . SER A 1 246 ? -18.585 9.411 9.581 1.00 96.19 246 SER A C 1
ATOM 1899 O O . SER A 1 246 ? -19.613 8.789 9.304 1.00 96.19 246 SER A O 1
ATOM 1901 N N . VAL A 1 247 ? -17.479 8.783 9.956 1.00 96.69 247 VAL A N 1
ATOM 1902 C CA . VAL A 1 247 ? -17.364 7.328 10.058 1.00 96.69 247 VAL A CA 1
ATOM 1903 C C . VAL A 1 247 ? -16.560 6.943 11.280 1.00 96.69 247 VAL A C 1
ATOM 1905 O O . VAL A 1 247 ? -15.601 7.610 11.661 1.00 96.69 247 VAL A O 1
ATOM 1908 N N . ARG A 1 248 ? -16.962 5.830 11.889 1.00 97.81 248 ARG A N 1
ATOM 1909 C CA . ARG A 1 248 ? -16.216 5.178 12.956 1.00 97.81 248 ARG A CA 1
ATOM 1910 C C . ARG A 1 248 ? -15.801 3.780 12.529 1.00 97.81 248 ARG A C 1
ATOM 1912 O O . ARG A 1 248 ? -16.639 2.985 12.102 1.00 97.81 248 ARG A O 1
ATOM 1919 N N . TYR A 1 249 ? -14.529 3.478 12.734 1.00 98.19 249 TYR A N 1
ATOM 1920 C CA . TYR A 1 249 ? -13.918 2.175 12.536 1.00 98.19 249 TYR A CA 1
ATOM 1921 C C . TYR A 1 249 ? -13.529 1.567 13.876 1.00 98.19 249 TYR A C 1
ATOM 1923 O O . TYR A 1 249 ? -13.032 2.255 14.768 1.00 98.19 249 TYR A O 1
ATOM 1931 N N . VAL A 1 250 ? -13.734 0.259 14.004 1.00 98.12 250 VAL A N 1
ATOM 1932 C CA . VAL A 1 250 ? -13.224 -0.541 15.120 1.00 98.12 250 VAL A CA 1
ATOM 1933 C C . VAL A 1 250 ? -12.463 -1.726 14.541 1.00 98.12 250 VAL A C 1
ATOM 1935 O O . VAL A 1 250 ? -13.083 -2.608 13.946 1.00 98.12 250 VAL A O 1
ATOM 1938 N N . LEU A 1 251 ? -11.141 -1.740 14.706 1.00 96.81 251 LEU A N 1
ATOM 1939 C CA . LEU A 1 251 ? -10.256 -2.786 14.197 1.00 96.81 251 LEU A CA 1
ATOM 1940 C C . LEU A 1 251 ? -9.823 -3.698 15.348 1.00 96.81 251 LEU A C 1
ATOM 1942 O O . LEU A 1 251 ? -9.172 -3.219 16.285 1.00 96.81 251 LEU A O 1
ATOM 1946 N N . PRO A 1 252 ? -10.149 -4.998 15.296 1.00 95.12 252 PRO A N 1
ATOM 1947 C CA . PRO A 1 252 ? -9.573 -5.979 16.204 1.00 95.12 252 PRO A CA 1
ATOM 1948 C C . PRO A 1 252 ? -8.061 -6.082 16.002 1.00 95.12 252 PRO A C 1
ATOM 1950 O O . PRO A 1 252 ? -7.590 -6.151 14.865 1.00 95.12 252 PRO A O 1
ATOM 1953 N N . VAL A 1 253 ? -7.311 -6.110 17.105 1.00 93.94 253 VAL A N 1
ATOM 1954 C CA . VAL A 1 253 ? -5.855 -6.279 17.074 1.00 93.94 253 VAL A CA 1
ATOM 1955 C C . VAL A 1 253 ? -5.506 -7.731 17.355 1.00 93.94 253 VAL A C 1
ATOM 1957 O O . VAL A 1 253 ? -5.907 -8.286 18.380 1.00 93.94 253 VAL A O 1
ATOM 1960 N N . MET A 1 254 ? -4.715 -8.326 16.470 1.00 87.25 254 MET A N 1
ATOM 1961 C CA . MET A 1 254 ? -4.079 -9.619 16.681 1.00 87.25 254 MET A CA 1
ATOM 1962 C C . MET A 1 254 ? -2.566 -9.453 16.609 1.00 87.25 254 MET A C 1
ATOM 1964 O O . MET A 1 254 ? -2.037 -8.754 15.753 1.00 87.25 254 MET A O 1
ATOM 1968 N N . SER A 1 255 ? -1.848 -10.060 17.547 1.00 86.19 255 SER A N 1
ATOM 1969 C CA . SER A 1 255 ? -0.393 -9.961 17.599 1.00 86.19 255 SER A CA 1
ATOM 1970 C C . SER A 1 255 ? 0.205 -11.248 18.129 1.00 86.19 255 SER A C 1
ATOM 1972 O O . SER A 1 255 ? -0.370 -11.900 19.003 1.00 86.19 255 SER A O 1
ATOM 1974 N N . THR A 1 256 ? 1.387 -11.588 17.625 1.00 84.81 256 THR A N 1
ATOM 1975 C CA . THR A 1 256 ? 2.210 -12.661 18.192 1.00 84.81 256 THR A CA 1
ATOM 1976 C C . THR A 1 256 ? 2.882 -12.223 19.498 1.00 84.81 256 THR A C 1
ATOM 1978 O O . THR A 1 256 ? 3.304 -13.067 20.293 1.00 84.81 256 THR A O 1
ATOM 1981 N N . GLN A 1 257 ? 2.930 -10.913 19.782 1.00 87.38 257 GLN A N 1
ATOM 1982 C CA . GLN A 1 257 ? 3.375 -10.385 21.067 1.00 87.38 257 GLN A CA 1
ATOM 1983 C C . GLN A 1 257 ? 2.314 -10.642 22.143 1.00 87.38 257 GLN A C 1
ATOM 1985 O O . GLN A 1 257 ? 1.220 -10.068 22.143 1.00 87.38 257 GLN A O 1
ATOM 1990 N N . LYS A 1 258 ? 2.661 -11.480 23.123 1.00 86.06 258 LYS A N 1
ATOM 1991 C CA . LYS A 1 258 ? 1.799 -11.727 24.282 1.00 86.06 258 LYS A CA 1
ATOM 1992 C C . LYS A 1 258 ? 1.548 -10.419 25.039 1.00 86.06 258 LYS A C 1
ATOM 1994 O O . LYS A 1 258 ? 2.492 -9.743 25.433 1.00 86.06 258 LYS A O 1
ATOM 1999 N N . ASN A 1 259 ? 0.277 -10.121 25.313 1.00 89.62 259 ASN A N 1
ATOM 2000 C CA . ASN A 1 259 ? -0.165 -8.923 26.034 1.00 89.62 259 ASN A CA 1
ATOM 2001 C C . ASN A 1 259 ? 0.251 -7.595 25.373 1.00 89.62 259 ASN A C 1
ATOM 2003 O O . ASN A 1 259 ? 0.523 -6.634 26.093 1.00 89.62 259 ASN A O 1
ATOM 2007 N N . LEU A 1 260 ? 0.286 -7.524 24.035 1.00 94.00 260 LEU A N 1
ATOM 2008 C CA . LEU A 1 260 ? 0.475 -6.257 23.323 1.00 94.00 260 LEU A CA 1
ATOM 2009 C C . LEU A 1 260 ? -0.443 -5.166 23.905 1.00 94.00 260 LEU A C 1
ATOM 2011 O O . LEU A 1 260 ? -1.653 -5.368 24.033 1.00 94.00 260 LEU A O 1
ATOM 2015 N N . ASP A 1 261 ? 0.143 -4.019 24.243 1.00 96.12 261 ASP A N 1
ATOM 2016 C CA . ASP A 1 261 ? -0.573 -2.833 24.709 1.00 96.12 261 ASP A CA 1
ATOM 2017 C C . ASP A 1 261 ? -0.351 -1.687 23.725 1.00 96.12 261 ASP A C 1
ATOM 2019 O O . ASP A 1 261 ? 0.785 -1.311 23.449 1.00 96.12 261 ASP A O 1
ATOM 2023 N N . LEU A 1 262 ? -1.435 -1.148 23.186 1.00 96.81 262 LEU A N 1
ATOM 2024 C CA . LEU A 1 262 ? -1.450 -0.064 22.213 1.00 96.81 262 LEU A CA 1
ATOM 2025 C C . LEU A 1 262 ? -1.147 1.314 22.821 1.00 96.81 262 LEU A C 1
ATOM 2027 O O . LEU A 1 262 ? -0.862 2.251 22.078 1.00 96.81 262 LEU A O 1
ATOM 2031 N N . ALA A 1 263 ? -1.203 1.450 24.147 1.00 97.12 263 ALA A N 1
ATOM 2032 C CA . ALA A 1 263 ? -0.979 2.720 24.832 1.00 97.12 263 ALA A CA 1
ATOM 2033 C C . ALA A 1 263 ? 0.363 3.367 24.446 1.00 97.12 263 ALA A C 1
ATOM 2035 O O . ALA A 1 263 ? 1.411 2.723 24.517 1.00 97.12 263 ALA A O 1
ATOM 2036 N N . GLY A 1 264 ? 0.322 4.641 24.044 1.00 96.94 264 GLY A N 1
ATOM 2037 C CA . GLY A 1 264 ? 1.503 5.423 23.658 1.00 96.94 264 GLY A CA 1
ATOM 2038 C C . GLY A 1 264 ? 2.226 4.953 22.388 1.00 96.94 264 GLY A C 1
ATOM 2039 O O . GLY A 1 264 ? 3.305 5.459 22.086 1.00 96.94 264 GLY A O 1
ATOM 2040 N N . LYS A 1 265 ? 1.685 3.976 21.647 1.00 96.88 265 LYS A N 1
ATOM 2041 C CA . LYS A 1 265 ? 2.275 3.520 20.382 1.00 96.88 265 LYS A CA 1
ATOM 2042 C C . LYS A 1 265 ? 1.885 4.436 19.224 1.00 96.88 265 LYS A C 1
ATOM 2044 O O . LYS A 1 265 ? 0.844 5.084 19.251 1.00 96.88 265 LYS A O 1
ATOM 2049 N N . ARG A 1 266 ? 2.694 4.422 18.167 1.00 97.50 266 ARG A N 1
ATOM 2050 C CA . ARG A 1 266 ? 2.433 5.158 16.929 1.00 97.50 266 ARG A CA 1
ATOM 2051 C C . ARG A 1 266 ? 1.929 4.210 15.848 1.00 97.50 266 ARG A C 1
ATOM 2053 O O . ARG A 1 266 ? 2.621 3.254 15.517 1.00 97.50 266 ARG A O 1
ATOM 2060 N N . VAL A 1 267 ? 0.746 4.475 15.305 1.00 97.25 267 VAL A N 1
ATOM 2061 C CA . VAL A 1 267 ? 0.121 3.670 14.243 1.00 97.25 267 VAL A CA 1
ATOM 2062 C C . VAL A 1 267 ? 0.146 4.420 12.920 1.00 97.25 267 VAL A C 1
ATOM 2064 O O . VAL A 1 267 ? -0.038 5.635 12.889 1.00 97.25 267 VAL A O 1
ATOM 2067 N N . ARG A 1 268 ? 0.352 3.705 11.817 1.00 96.81 268 ARG A N 1
ATOM 2068 C CA . ARG A 1 268 ? 0.149 4.221 10.462 1.00 96.81 268 ARG A CA 1
ATOM 2069 C C . ARG A 1 268 ? -1.245 3.828 9.999 1.00 96.81 268 ARG A C 1
ATOM 2071 O O . ARG A 1 268 ? -1.606 2.658 10.080 1.00 96.81 268 ARG A O 1
ATOM 2078 N N . LEU A 1 269 ? -2.022 4.792 9.530 1.00 96.94 269 LEU A N 1
ATOM 2079 C CA . LEU A 1 269 ? -3.370 4.591 9.019 1.00 96.94 269 LEU A CA 1
ATOM 2080 C C . LEU A 1 269 ? -3.402 4.937 7.540 1.00 96.94 269 LEU A C 1
ATOM 2082 O O . LEU A 1 269 ? -2.969 6.020 7.156 1.00 96.94 269 LEU A O 1
ATOM 2086 N N . THR A 1 270 ? -3.947 4.029 6.735 1.00 96.12 270 THR A N 1
ATOM 2087 C CA . THR A 1 270 ? -4.278 4.284 5.331 1.00 96.12 270 THR A CA 1
ATOM 2088 C C . THR A 1 270 ? -5.790 4.209 5.168 1.00 96.12 270 THR A C 1
ATOM 2090 O O . THR A 1 270 ? -6.375 3.138 5.305 1.00 96.12 270 THR A O 1
ATOM 2093 N N . LEU A 1 271 ? -6.423 5.352 4.922 1.00 95.38 271 LEU A N 1
ATOM 2094 C CA . LEU A 1 271 ? -7.876 5.515 4.877 1.00 95.38 271 LEU A CA 1
ATOM 2095 C C . LEU A 1 271 ? -8.299 5.917 3.468 1.00 95.38 271 LEU A C 1
ATOM 2097 O O . LEU A 1 271 ? -7.786 6.907 2.958 1.00 95.38 271 LEU A O 1
ATOM 2101 N N . ALA A 1 272 ? -9.251 5.198 2.877 1.00 93.31 272 ALA A N 1
ATOM 2102 C CA . ALA A 1 272 ? -9.879 5.547 1.605 1.00 93.31 272 ALA A CA 1
ATOM 2103 C C . ALA A 1 272 ? -11.363 5.867 1.800 1.00 93.31 272 ALA A C 1
ATOM 2105 O O . ALA A 1 272 ? -12.055 5.167 2.539 1.00 93.31 272 ALA A O 1
ATOM 2106 N N . ASP A 1 273 ? -11.880 6.883 1.110 1.00 90.75 273 ASP A N 1
ATOM 2107 C CA . ASP A 1 273 ? -13.280 7.335 1.205 1.00 90.75 273 ASP A CA 1
ATOM 2108 C C . ASP A 1 273 ? -14.266 6.527 0.328 1.00 90.75 273 ASP A C 1
ATOM 2110 O O . ASP A 1 273 ? -15.493 6.653 0.442 1.00 90.75 273 ASP A O 1
ATOM 2114 N N . GLY A 1 274 ? -13.732 5.668 -0.547 1.00 86.31 274 GLY A N 1
ATOM 2115 C CA . GLY A 1 274 ? -14.491 4.889 -1.528 1.00 86.31 274 GLY A CA 1
ATOM 2116 C C . GLY A 1 274 ? -14.932 5.683 -2.767 1.00 86.31 274 GLY A C 1
ATOM 2117 O O . GLY A 1 274 ? -15.797 5.214 -3.509 1.00 86.31 274 GLY A O 1
ATOM 2118 N N . ARG A 1 275 ? -14.376 6.881 -2.983 1.00 85.50 275 ARG A N 1
ATOM 2119 C CA . ARG A 1 275 ? -14.610 7.777 -4.132 1.00 85.50 275 ARG A CA 1
ATOM 2120 C C . ARG A 1 275 ? -13.336 8.142 -4.894 1.00 85.50 275 ARG A C 1
ATOM 2122 O O . ARG A 1 275 ? -13.420 8.885 -5.865 1.00 85.50 275 ARG A O 1
ATOM 2129 N N . GLY A 1 276 ? -12.199 7.589 -4.485 1.00 82.12 276 GLY A N 1
ATOM 2130 C CA . GLY A 1 276 ? -10.900 7.825 -5.109 1.00 82.12 276 GLY A CA 1
ATOM 2131 C C . GLY A 1 276 ? -9.962 8.672 -4.257 1.00 82.12 276 GLY A C 1
ATOM 2132 O O . GLY A 1 276 ? -8.796 8.770 -4.610 1.00 82.12 276 GLY A O 1
ATOM 2133 N N . ASN A 1 277 ? -10.411 9.217 -3.119 1.00 87.38 277 ASN A N 1
ATOM 2134 C CA . ASN A 1 277 ? -9.505 9.886 -2.192 1.00 87.38 277 ASN A CA 1
ATOM 2135 C C . ASN A 1 277 ? -9.014 8.898 -1.137 1.00 87.38 277 ASN A C 1
ATOM 2137 O O . ASN A 1 277 ? -9.797 8.168 -0.519 1.00 87.38 277 ASN A O 1
ATOM 2141 N N . ALA A 1 278 ? -7.708 8.917 -0.891 1.00 91.75 278 ALA A N 1
ATOM 2142 C CA . ALA A 1 278 ? -7.105 8.182 0.202 1.00 91.75 278 ALA A CA 1
ATOM 2143 C C . ALA A 1 278 ? -5.982 8.987 0.855 1.00 91.75 278 ALA A C 1
ATOM 2145 O O . ALA A 1 278 ? -5.265 9.735 0.190 1.00 91.75 278 ALA A O 1
ATOM 2146 N N . ILE A 1 279 ? -5.812 8.794 2.159 1.00 93.19 279 ILE A N 1
ATOM 2147 C CA . ILE A 1 279 ? -4.743 9.392 2.958 1.00 93.19 279 ILE A CA 1
ATOM 2148 C C . ILE A 1 279 ? -3.932 8.303 3.646 1.00 93.19 279 ILE A C 1
ATOM 2150 O O . ILE A 1 279 ? -4.459 7.248 3.995 1.00 93.19 279 ILE A O 1
ATOM 2154 N N . ASP A 1 280 ? -2.656 8.581 3.875 1.00 93.12 280 ASP A N 1
ATOM 2155 C CA . ASP A 1 280 ? -1.725 7.723 4.598 1.00 93.12 280 ASP A CA 1
ATOM 2156 C C . ASP A 1 280 ? -0.915 8.569 5.584 1.00 93.12 280 ASP A C 1
ATOM 2158 O O . ASP A 1 280 ? -0.196 9.492 5.189 1.00 93.12 280 ASP A O 1
ATOM 2162 N N . ARG A 1 281 ? -1.111 8.329 6.883 1.00 92.31 281 ARG A N 1
ATOM 2163 C CA . ARG A 1 281 ? -0.603 9.182 7.968 1.00 92.31 281 ARG A CA 1
ATOM 2164 C C . ARG A 1 281 ? -0.241 8.361 9.195 1.00 92.31 281 ARG A C 1
ATOM 2166 O O . ARG A 1 281 ? -0.830 7.316 9.457 1.00 92.31 281 ARG A O 1
ATOM 2173 N N . PHE A 1 282 ? 0.687 8.881 9.990 1.00 95.12 282 PHE A N 1
ATOM 2174 C CA . PHE A 1 282 ? 0.979 8.343 11.314 1.00 95.12 282 PHE A CA 1
ATOM 2175 C C . PHE A 1 282 ? 0.228 9.111 12.400 1.00 95.12 282 PHE A C 1
ATOM 2177 O O . PHE A 1 282 ? 0.183 10.338 12.361 1.00 95.12 282 PHE A O 1
ATOM 2184 N N . PHE A 1 283 ? -0.262 8.391 13.405 1.00 96.44 283 PHE A N 1
ATOM 2185 C CA . PHE A 1 283 ? -0.955 8.937 14.567 1.00 96.44 283 PHE A CA 1
ATOM 2186 C C . PHE A 1 283 ? -0.400 8.325 15.849 1.00 96.44 283 PHE A C 1
ATOM 2188 O O . PHE A 1 283 ? -0.169 7.116 15.918 1.00 96.44 283 PHE A O 1
ATOM 2195 N N . ASP A 1 284 ? -0.210 9.158 16.865 1.00 97.44 284 ASP A N 1
ATOM 2196 C CA . ASP A 1 284 ? 0.173 8.710 18.199 1.00 97.44 284 ASP A CA 1
ATOM 2197 C C . ASP A 1 284 ? -1.080 8.345 18.998 1.00 97.44 284 ASP A C 1
ATOM 2199 O O . ASP A 1 284 ? -2.041 9.113 19.078 1.00 97.44 284 ASP A O 1
ATOM 2203 N N . LEU A 1 285 ? -1.083 7.147 19.577 1.00 97.56 285 LEU A N 1
ATOM 2204 C CA . LEU A 1 285 ? -2.159 6.688 20.444 1.00 97.56 285 LEU A CA 1
ATOM 2205 C C . LEU A 1 285 ? -2.023 7.303 21.837 1.00 97.56 285 LEU A C 1
ATOM 2207 O O . LEU A 1 285 ? -0.903 7.507 22.315 1.00 97.56 285 LEU A O 1
ATOM 2211 N N . PRO A 1 286 ? -3.147 7.549 22.532 1.00 96.31 286 PRO A N 1
ATOM 2212 C CA . PRO A 1 286 ? -3.104 8.120 23.868 1.00 96.31 286 PRO A CA 1
ATOM 2213 C C . PRO A 1 286 ? -2.310 7.231 24.834 1.00 96.31 286 PRO A C 1
ATOM 2215 O O . PRO A 1 286 ? -2.319 5.999 24.752 1.00 96.31 286 PRO A O 1
ATOM 2218 N N . SER A 1 287 ? -1.635 7.862 25.786 1.00 93.12 287 SER A N 1
ATOM 2219 C CA . SER A 1 287 ? -1.133 7.173 26.976 1.00 93.12 287 SER A CA 1
ATOM 2220 C C . SER A 1 287 ? -2.297 6.821 27.910 1.00 93.12 287 SER A C 1
ATOM 2222 O O . SER A 1 287 ? -3.395 7.366 27.777 1.00 93.12 287 SER A O 1
ATOM 2224 N N . ARG A 1 288 ? -2.067 5.894 28.845 1.00 80.75 288 ARG A N 1
ATOM 2225 C CA . ARG A 1 288 ? -3.017 5.635 29.938 1.00 80.75 288 ARG A CA 1
ATOM 2226 C C . ARG A 1 288 ? -2.980 6.718 31.002 1.00 80.75 288 ARG A C 1
ATOM 2228 O O . ARG A 1 288 ? -1.893 7.310 31.177 1.00 80.75 288 ARG A O 1
#

Foldseek 3Di:
DDDDDDDDDDDDPPPDPPPPPPPQCQKFDWDDDPLFKTKIKGWWQALDDLADPQPQHPDDWGKTKMWIKMFGPPQKWWADPLFADPFDHKWKDWPNHTFDKQAFFWDWDDDPNDIGTTDHGIAIIMTIDTLDFFKTKMWIWIWMDGNDIDIDIDIHIHGDDNPRHDNDGPDPRSVVNSLRRAHEDPDDPQQKAWPDWEWDDFFQWIKIKTKMFGPDQFDPKFKAKDFDSFKHWDGWPKDQDPVSGMIMTITTIHGPDHRHDLAQGKMWMWIDRVPSHIHIYIDTYHHD

Radius of gyration: 25.52 Å; chains: 1; bounding box: 48×43×120 Å